Protein AF-A0A975B1K5-F1 (afdb_monomer)

Sequence (204 aa):
MQDENTKRLLELQMEELKATYALDTQEAAPEKTIDDEKAELAKKKKNEKDAALAKLYEDAAEYEEELESFENELAVVKANEIKDIPEALSKELPNEERDYSTELQAILIAHWTHLVEVQKTNELGELEIIKTSNFSDVVEKLTNSYPNYEGNFEIDIKNILIKRLETLIAIKKEHIEEEMDEIYIAGLKPSFVKRIYKQYHGIK

Organism: NCBI:txid2672570

Mean predicted aligned error: 11.98 Å

Nearest PDB structures (foldseek):
  2b5u-assembly2_C  TM=3.330E-01  e=3.985E+00  Escherichia coli
  5ew5-assembly4_D  TM=2.300E-01  e=8.329E+00  Escherichia coli
  8q72-assembly1_B  TM=2.141E-01  e=6.202E+00  Escherichia coli

Foldseek 3Di:
DVVVVVVVVVVVVVVVVCVVVVVDDDDDDDDQDPVNVVVVVVVVVVLVVLVVLLVLCPQLVVLVVVLVLLVQLLVLLVVDFQLCSQVSCCVSPPDPVDRSQVVLLVLLLVVVCCCVPPVVPDDPVLSVLSNVDGRNCSQVSSCVVCVPDPDHPRVVSSVSSNVVSVVSSVVSVVVSVVSQVVCVVVVHHSVVSVVSSCVSVVND

Structure (mmCIF, N/CA/C/O backbone):
data_AF-A0A975B1K5-F1
#
_entry.id   AF-A0A975B1K5-F1
#
loop_
_atom_site.group_PDB
_atom_site.id
_atom_site.type_symbol
_atom_site.label_atom_id
_atom_site.label_alt_id
_atom_site.label_comp_id
_atom_site.label_asym_id
_atom_site.label_entity_id
_atom_site.label_seq_id
_atom_site.pdbx_PDB_ins_code
_atom_site.Cartn_x
_atom_site.Cartn_y
_atom_site.Cartn_z
_atom_site.occupancy
_atom_site.B_iso_or_equiv
_atom_site.auth_seq_id
_atom_site.auth_comp_id
_atom_site.auth_asym_id
_atom_site.auth_atom_id
_atom_site.pdbx_PDB_model_num
ATOM 1 N N . MET A 1 1 ? 78.926 3.536 -38.156 1.00 52.34 1 MET A N 1
ATOM 2 C CA . MET A 1 1 ? 79.178 4.030 -36.783 1.00 52.34 1 MET A CA 1
ATOM 3 C C . MET A 1 1 ? 78.103 4.989 -36.264 1.00 52.34 1 MET A C 1
ATOM 5 O O . MET A 1 1 ? 77.778 4.865 -35.095 1.00 52.34 1 MET A O 1
ATOM 9 N N . GLN A 1 2 ? 77.521 5.906 -37.058 1.00 51.75 2 GLN A N 1
ATOM 10 C CA . GLN A 1 2 ? 76.382 6.722 -36.582 1.00 51.75 2 GLN A CA 1
ATOM 11 C C . GLN A 1 2 ? 75.073 5.916 -36.474 1.00 51.75 2 GLN A C 1
ATOM 13 O O . GLN A 1 2 ? 74.449 5.954 -35.422 1.00 51.75 2 GLN A O 1
ATOM 18 N N . ASP A 1 3 ? 74.736 5.094 -37.474 1.00 55.66 3 ASP A N 1
ATOM 19 C CA . ASP A 1 3 ? 73.483 4.313 -37.472 1.00 55.66 3 ASP A CA 1
ATOM 20 C C . ASP A 1 3 ? 73.378 3.261 -36.356 1.00 55.66 3 ASP A C 1
ATOM 22 O O . ASP A 1 3 ? 72.298 3.035 -35.814 1.00 55.66 3 ASP A O 1
ATOM 26 N N . GLU A 1 4 ? 74.489 2.629 -35.968 1.00 57.22 4 GLU A N 1
ATOM 27 C CA . GLU A 1 4 ? 74.487 1.644 -34.875 1.00 57.22 4 GLU A CA 1
ATOM 28 C C . GLU A 1 4 ? 74.223 2.294 -33.515 1.00 57.22 4 GLU A C 1
ATOM 30 O O . GLU A 1 4 ? 73.505 1.726 -32.694 1.00 57.22 4 GLU A O 1
ATOM 35 N N . ASN A 1 5 ? 74.745 3.503 -33.287 1.00 61.09 5 ASN A N 1
ATOM 36 C CA . ASN A 1 5 ? 74.479 4.242 -32.056 1.00 61.09 5 ASN A CA 1
ATOM 37 C C . ASN A 1 5 ? 73.028 4.724 -31.993 1.00 61.09 5 ASN A C 1
ATOM 39 O O . ASN A 1 5 ? 72.425 4.681 -30.925 1.00 61.09 5 ASN A O 1
ATOM 43 N N . THR A 1 6 ? 72.442 5.123 -33.123 1.00 65.12 6 THR A N 1
ATOM 44 C CA . THR A 1 6 ? 71.030 5.521 -33.185 1.00 65.12 6 THR A CA 1
ATOM 45 C C . THR A 1 6 ? 70.106 4.331 -32.945 1.00 65.12 6 THR A C 1
ATOM 47 O O . THR A 1 6 ? 69.135 4.449 -32.201 1.00 65.12 6 THR A O 1
ATOM 50 N N . LYS A 1 7 ? 70.438 3.163 -33.507 1.00 70.00 7 LYS A N 1
ATOM 51 C CA . LYS A 1 7 ? 69.678 1.926 -33.292 1.00 70.00 7 LYS A CA 1
ATOM 52 C C . LYS A 1 7 ? 69.724 1.477 -31.830 1.00 70.00 7 LYS A C 1
ATOM 54 O O . LYS A 1 7 ? 68.690 1.156 -31.257 1.00 70.00 7 LYS A O 1
ATOM 59 N N . ARG A 1 8 ? 70.901 1.557 -31.206 1.00 71.69 8 ARG A N 1
ATOM 60 C CA . ARG A 1 8 ? 71.096 1.212 -29.792 1.00 71.69 8 ARG A CA 1
ATOM 61 C C . ARG A 1 8 ? 70.409 2.196 -28.840 1.00 71.69 8 ARG A C 1
ATOM 63 O O . ARG A 1 8 ? 69.904 1.788 -27.801 1.00 71.69 8 ARG A O 1
ATOM 70 N N . LEU A 1 9 ? 70.353 3.479 -29.205 1.00 71.56 9 LEU A N 1
ATOM 71 C CA . LEU A 1 9 ? 69.625 4.505 -28.453 1.00 71.56 9 LEU A CA 1
ATOM 72 C C . LEU A 1 9 ? 68.106 4.274 -28.507 1.00 71.56 9 LEU A C 1
ATOM 74 O O . LEU A 1 9 ? 67.438 4.379 -27.485 1.00 71.56 9 LEU A O 1
ATOM 78 N N . LEU A 1 10 ? 67.576 3.916 -29.679 1.00 71.81 10 LEU A N 1
ATOM 79 C CA . LEU A 1 10 ? 66.166 3.558 -29.863 1.00 71.81 10 LEU A CA 1
ATOM 80 C C . LEU A 1 10 ? 65.780 2.290 -29.087 1.00 71.81 10 LEU A C 1
ATOM 82 O O . LEU A 1 10 ? 64.697 2.236 -28.511 1.00 71.81 10 LEU A O 1
ATOM 86 N N . GLU A 1 11 ? 66.663 1.291 -29.043 1.00 74.19 11 GLU A N 1
ATOM 87 C CA . GLU A 1 11 ? 66.460 0.070 -28.251 1.00 74.19 11 GLU A CA 1
ATOM 88 C C . GLU A 1 11 ? 66.405 0.373 -26.746 1.00 74.19 11 GLU A C 1
ATOM 90 O O . GLU A 1 11 ? 65.467 -0.057 -26.080 1.00 74.19 11 GLU A O 1
ATOM 95 N N . LEU A 1 12 ? 67.323 1.201 -26.234 1.00 76.44 12 LEU A N 1
ATOM 96 C CA . LEU A 1 12 ? 67.321 1.645 -24.833 1.00 76.44 12 LEU A CA 1
ATOM 97 C C . LEU A 1 12 ? 66.064 2.449 -24.469 1.00 76.44 12 LEU A C 1
ATOM 99 O O . LEU A 1 12 ? 65.469 2.214 -23.421 1.00 76.44 12 LEU A O 1
ATOM 103 N N . GLN A 1 13 ? 65.616 3.352 -25.349 1.00 69.12 13 GLN A N 1
ATOM 104 C CA . GLN A 1 13 ? 64.377 4.116 -25.146 1.00 69.12 13 GLN A CA 1
ATOM 105 C C . GLN A 1 13 ? 63.133 3.213 -25.134 1.00 69.12 13 GLN A C 1
ATOM 107 O O . GLN A 1 13 ? 62.198 3.448 -24.370 1.00 69.12 13 GLN A O 1
ATOM 112 N N . MET A 1 14 ? 63.117 2.161 -25.956 1.00 67.25 14 MET A N 1
ATOM 113 C CA . MET A 1 14 ? 62.042 1.163 -25.978 1.00 67.25 14 MET A CA 1
ATOM 114 C C . MET A 1 14 ? 62.040 0.274 -24.730 1.00 67.25 14 MET A C 1
ATOM 116 O O . MET A 1 14 ? 60.966 -0.087 -24.248 1.00 67.25 14 MET A O 1
ATOM 120 N N . GLU A 1 15 ? 63.209 -0.078 -24.196 1.00 71.56 15 GLU A N 1
ATOM 121 C CA . GLU A 1 15 ? 63.327 -0.837 -22.945 1.00 71.56 15 GLU A CA 1
ATOM 122 C C . GLU A 1 15 ? 62.885 -0.014 -21.728 1.00 71.56 15 GLU A C 1
ATOM 124 O O . GLU A 1 15 ? 62.124 -0.519 -20.902 1.00 71.56 15 GLU A O 1
ATOM 129 N N . GLU A 1 16 ? 63.251 1.269 -21.658 1.00 64.31 16 GLU A N 1
ATOM 130 C CA . GLU A 1 16 ? 62.776 2.183 -20.608 1.00 64.31 16 GLU A CA 1
ATOM 131 C C . GLU A 1 16 ? 61.253 2.355 -20.647 1.00 64.31 16 GLU A C 1
ATOM 133 O O . GLU A 1 16 ? 60.593 2.289 -19.608 1.00 64.31 16 GLU A O 1
ATOM 138 N N . LEU A 1 17 ? 60.664 2.506 -21.838 1.00 59.41 17 LEU A N 1
ATOM 139 C CA . LEU A 1 17 ? 59.209 2.583 -21.994 1.00 59.41 17 LEU A CA 1
ATOM 140 C C . LEU A 1 17 ? 58.523 1.292 -21.523 1.00 59.41 17 LEU A C 1
ATOM 142 O O . LEU A 1 17 ? 57.549 1.356 -20.777 1.00 59.41 17 LEU A O 1
ATOM 146 N N . LYS A 1 18 ? 59.047 0.114 -21.876 1.00 62.84 18 LYS A N 1
ATOM 147 C CA . LYS A 1 18 ? 58.485 -1.171 -21.419 1.00 62.84 18 LYS A CA 1
ATOM 148 C C . LYS A 1 18 ? 58.551 -1.337 -19.900 1.00 62.84 18 LYS A C 1
ATOM 150 O O . LYS A 1 18 ? 57.577 -1.800 -19.308 1.00 62.84 18 LYS A O 1
ATOM 155 N N . ALA A 1 19 ? 59.651 -0.911 -19.279 1.00 65.94 19 ALA A N 1
ATOM 156 C CA . ALA A 1 19 ? 59.828 -0.949 -17.829 1.00 65.94 19 ALA A CA 1
ATOM 157 C C . ALA A 1 19 ? 58.914 0.049 -17.094 1.00 65.94 19 ALA A C 1
ATOM 159 O O . ALA A 1 19 ? 58.384 -0.266 -16.031 1.00 65.94 19 ALA A O 1
ATOM 160 N N . THR A 1 20 ? 58.679 1.231 -17.674 1.00 61.41 20 THR A N 1
ATOM 161 C CA . THR A 1 20 ? 57.833 2.277 -17.067 1.00 61.41 20 THR A CA 1
ATOM 162 C C . THR A 1 20 ? 56.347 1.907 -17.090 1.00 61.41 20 THR A C 1
ATOM 164 O O . THR A 1 20 ? 55.610 2.255 -16.171 1.00 61.41 20 THR A O 1
ATOM 167 N N . TYR A 1 21 ? 55.902 1.176 -18.117 1.00 55.19 21 TYR A N 1
ATOM 168 C CA . TYR A 1 21 ? 54.503 0.762 -18.282 1.00 55.19 21 TYR A CA 1
ATOM 169 C C . TYR A 1 21 ? 54.210 -0.671 -17.806 1.00 55.19 21 TYR A C 1
ATOM 171 O O . TYR A 1 21 ? 53.120 -1.171 -18.075 1.00 55.19 21 TYR A O 1
ATOM 179 N N . ALA A 1 22 ? 55.152 -1.319 -17.102 1.00 53.56 22 ALA A N 1
ATOM 180 C CA . ALA A 1 22 ? 55.034 -2.696 -16.604 1.00 53.56 22 ALA A CA 1
ATOM 181 C C . ALA A 1 22 ? 54.435 -3.666 -17.645 1.00 53.56 22 ALA A C 1
ATOM 183 O O . ALA A 1 22 ? 53.554 -4.470 -17.340 1.00 53.56 22 ALA A O 1
ATOM 184 N N . LEU A 1 23 ? 54.913 -3.583 -18.892 1.00 49.72 23 LEU A N 1
ATOM 185 C CA . LEU A 1 23 ? 54.587 -4.547 -19.944 1.00 49.72 23 LEU A CA 1
ATOM 186 C C . LEU A 1 23 ? 55.458 -5.798 -19.761 1.00 49.72 23 LEU A C 1
ATOM 188 O O . LEU A 1 23 ? 56.274 -6.132 -20.620 1.00 49.72 23 LEU A O 1
ATOM 192 N N . ASP A 1 24 ? 55.305 -6.467 -18.618 1.00 42.41 24 ASP A N 1
ATOM 193 C CA . ASP A 1 24 ? 55.822 -7.817 -18.447 1.00 42.41 24 ASP A CA 1
ATOM 194 C C . ASP A 1 24 ? 54.981 -8.776 -19.291 1.00 42.41 24 ASP A C 1
ATOM 196 O O . ASP A 1 24 ? 53.750 -8.732 -19.315 1.00 42.41 24 ASP A O 1
ATOM 200 N N . THR A 1 25 ? 55.697 -9.622 -20.023 1.00 49.50 25 THR A N 1
ATOM 201 C CA . THR A 1 25 ? 55.227 -10.691 -20.903 1.00 49.50 25 THR A CA 1
ATOM 202 C C . THR A 1 25 ? 53.977 -11.401 -20.377 1.00 49.50 25 THR A C 1
ATOM 204 O O . THR A 1 25 ? 54.074 -12.289 -19.531 1.00 49.50 25 THR A O 1
ATOM 207 N N . GLN A 1 26 ? 52.815 -11.058 -20.933 1.00 38.09 26 GLN A N 1
ATOM 208 C CA . GLN A 1 26 ? 51.637 -11.916 -20.896 1.00 38.09 26 GLN A CA 1
ATOM 209 C C . GLN A 1 26 ? 51.589 -12.748 -22.176 1.00 38.09 26 GLN A C 1
ATOM 211 O O . GLN A 1 26 ? 51.782 -12.240 -23.282 1.00 38.09 26 GLN A O 1
ATOM 216 N N . GLU A 1 27 ? 51.375 -14.047 -21.982 1.00 37.50 27 GLU A N 1
ATOM 217 C CA . GLU A 1 27 ? 51.078 -15.036 -23.010 1.00 37.50 27 GLU A CA 1
ATOM 218 C C . G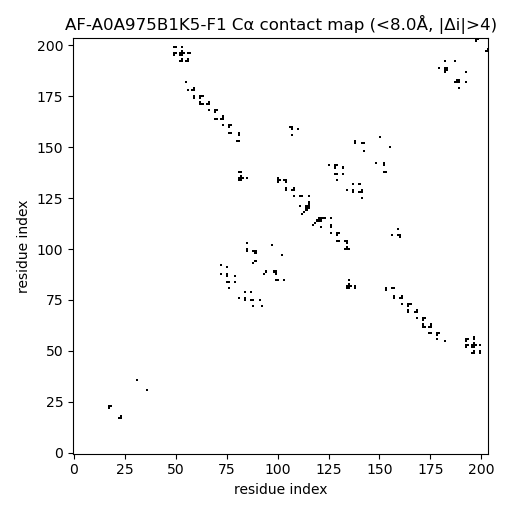LU A 1 27 ? 50.097 -14.480 -24.046 1.00 37.50 27 GLU A C 1
ATOM 220 O O . GLU A 1 27 ? 49.137 -13.788 -23.708 1.00 37.50 27 GLU A O 1
ATOM 225 N N . ALA A 1 28 ? 50.370 -14.785 -25.314 1.00 39.34 28 ALA A N 1
ATOM 226 C CA . ALA A 1 28 ? 49.614 -14.327 -26.466 1.00 39.34 28 ALA A CA 1
ATOM 227 C C . ALA A 1 28 ? 48.103 -14.566 -26.296 1.00 39.34 28 ALA A C 1
ATOM 229 O O . ALA A 1 28 ? 47.596 -15.664 -26.533 1.00 39.34 28 ALA A O 1
ATOM 230 N N . ALA A 1 29 ? 47.375 -13.510 -25.933 1.00 43.47 29 ALA A N 1
ATOM 231 C CA . ALA A 1 29 ? 45.960 -13.409 -26.240 1.00 43.47 29 ALA A CA 1
ATOM 232 C C . ALA A 1 29 ? 45.821 -13.339 -27.773 1.00 43.47 29 ALA A C 1
ATOM 234 O O . ALA A 1 29 ? 46.632 -12.667 -28.419 1.00 43.47 29 ALA A O 1
ATOM 235 N N . PRO A 1 30 ? 44.846 -14.036 -28.381 1.00 45.34 30 PRO A N 1
ATOM 236 C CA . PRO A 1 30 ? 44.701 -14.032 -29.830 1.00 45.34 30 PRO A CA 1
ATOM 237 C C . PRO A 1 30 ? 44.437 -12.602 -30.321 1.00 45.34 30 PRO A C 1
ATOM 239 O O . PRO A 1 30 ? 43.611 -11.893 -29.743 1.00 45.34 30 PRO A O 1
ATOM 242 N N . GLU A 1 31 ? 45.145 -12.183 -31.376 1.00 44.47 31 GLU A N 1
ATOM 243 C CA . GLU A 1 31 ? 44.890 -10.921 -32.078 1.00 44.47 31 GLU A CA 1
ATOM 244 C C . GLU A 1 31 ? 43.410 -10.865 -32.483 1.00 44.47 31 GLU A C 1
ATOM 246 O O . GLU A 1 31 ? 42.949 -11.654 -33.310 1.00 44.47 31 GLU A O 1
ATOM 251 N N . LYS A 1 32 ? 42.653 -9.948 -31.869 1.0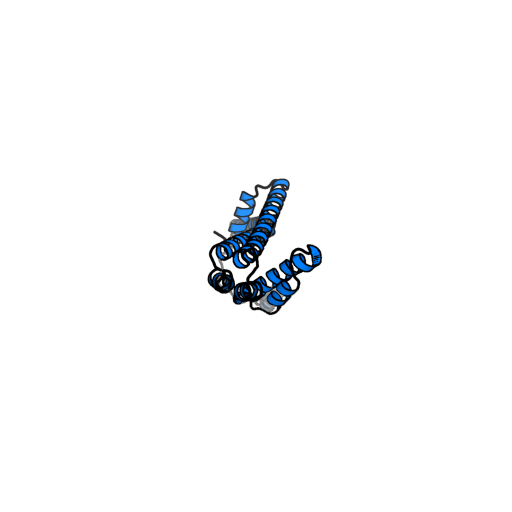0 50.69 32 LYS A N 1
ATOM 252 C CA . LYS A 1 32 ? 41.270 -9.659 -32.259 1.00 50.69 32 LYS A CA 1
ATOM 253 C C . LYS A 1 32 ? 41.272 -9.144 -33.698 1.00 50.69 32 LYS A C 1
ATOM 255 O O . LYS A 1 32 ? 42.027 -8.236 -34.039 1.00 50.69 32 LYS A O 1
ATOM 260 N N . THR A 1 33 ? 40.431 -9.717 -34.549 1.00 53.56 33 THR A N 1
ATOM 261 C CA . THR A 1 33 ? 40.286 -9.264 -35.936 1.00 53.56 33 THR A CA 1
ATOM 262 C C . THR A 1 33 ? 39.532 -7.927 -35.996 1.00 53.56 33 THR A C 1
ATOM 264 O O . THR A 1 33 ? 38.793 -7.572 -35.080 1.00 53.56 33 THR A O 1
ATOM 267 N N . ILE A 1 34 ? 39.653 -7.180 -37.102 1.00 59.53 34 ILE A N 1
ATOM 268 C CA . ILE A 1 34 ? 38.870 -5.944 -37.344 1.00 59.53 34 ILE A CA 1
ATOM 269 C C . ILE A 1 34 ? 37.351 -6.211 -37.237 1.00 59.53 34 ILE A C 1
ATOM 271 O O . ILE A 1 34 ? 36.573 -5.318 -36.890 1.00 59.53 34 ILE A O 1
ATOM 275 N N . ASP A 1 35 ? 36.920 -7.442 -37.517 1.00 58.47 35 ASP A N 1
ATOM 276 C CA . ASP A 1 35 ? 35.531 -7.872 -37.367 1.00 58.47 35 ASP A CA 1
ATOM 277 C C . ASP A 1 35 ? 35.146 -8.104 -35.894 1.00 58.47 35 ASP A C 1
ATOM 279 O O . ASP A 1 35 ? 34.023 -7.768 -35.507 1.00 58.47 35 ASP A O 1
ATOM 283 N N . ASP A 1 36 ? 36.081 -8.552 -35.048 1.00 59.50 36 ASP A N 1
ATOM 284 C CA . ASP A 1 36 ? 35.889 -8.658 -33.595 1.00 59.50 36 ASP A CA 1
ATOM 285 C C . ASP A 1 36 ? 35.782 -7.275 -32.937 1.00 59.50 36 ASP A C 1
ATOM 287 O O . ASP A 1 36 ? 34.880 -7.049 -32.128 1.00 59.50 36 ASP A O 1
ATOM 291 N N . GLU A 1 37 ? 36.620 -6.310 -33.334 1.00 58.50 37 GLU A N 1
ATOM 292 C CA . GLU A 1 37 ? 36.542 -4.926 -32.836 1.00 58.50 37 GLU A CA 1
ATOM 293 C C . GLU A 1 37 ? 35.241 -4.231 -33.264 1.00 58.50 37 GLU A C 1
ATOM 295 O O . GLU A 1 37 ? 34.595 -3.553 -32.461 1.00 58.50 37 GLU A O 1
ATOM 300 N N . LYS A 1 38 ? 34.791 -4.430 -34.513 1.00 58.47 38 LYS A N 1
ATOM 301 C CA . LYS A 1 38 ? 33.492 -3.917 -34.985 1.00 58.47 38 LYS A CA 1
ATOM 302 C C . LYS A 1 38 ? 32.319 -4.561 -34.251 1.00 58.47 38 LYS A C 1
ATOM 304 O O . LYS A 1 38 ? 31.355 -3.861 -33.931 1.00 58.47 38 LYS A O 1
ATOM 309 N N . ALA A 1 39 ? 32.385 -5.863 -33.975 1.00 59.66 39 ALA A N 1
ATOM 310 C CA . ALA A 1 39 ? 31.362 -6.575 -33.215 1.00 59.66 39 ALA A CA 1
ATOM 311 C C . ALA A 1 39 ? 31.303 -6.099 -31.754 1.00 59.66 39 ALA A C 1
ATOM 313 O O . ALA A 1 39 ? 30.212 -5.933 -31.204 1.00 59.66 39 ALA A O 1
ATOM 314 N N . GLU A 1 40 ? 32.448 -5.825 -31.133 1.00 60.06 40 GLU A N 1
ATOM 315 C CA . GLU A 1 40 ? 32.547 -5.302 -29.767 1.00 60.06 40 GLU A CA 1
ATOM 316 C C . GLU A 1 40 ? 32.027 -3.857 -29.679 1.00 60.06 40 GLU A C 1
ATOM 318 O O . GLU A 1 40 ? 31.228 -3.532 -28.798 1.00 60.06 40 GLU A O 1
ATOM 323 N N . LEU A 1 41 ? 32.354 -3.012 -30.664 1.00 58.47 41 LEU A N 1
ATOM 324 C CA . LEU A 1 41 ? 31.828 -1.647 -30.769 1.00 58.47 41 LEU A CA 1
ATOM 325 C C . LEU A 1 41 ? 30.310 -1.625 -31.017 1.00 58.47 41 LEU A C 1
ATOM 327 O O . LEU A 1 41 ? 29.598 -0.783 -30.466 1.00 58.47 41 LEU A O 1
ATOM 331 N N . ALA A 1 42 ? 29.795 -2.550 -31.834 1.00 58.50 42 ALA A N 1
ATOM 332 C CA . ALA A 1 42 ? 28.364 -2.699 -32.094 1.00 58.50 42 ALA A CA 1
ATOM 333 C C . ALA A 1 42 ? 27.605 -3.185 -30.852 1.00 58.50 42 ALA A C 1
ATOM 335 O O . ALA A 1 42 ? 26.531 -2.661 -30.556 1.00 58.50 42 ALA A O 1
ATOM 336 N N . LYS A 1 43 ? 28.175 -4.128 -30.089 1.00 64.31 43 LYS A N 1
ATOM 337 C CA . LYS A 1 43 ? 27.638 -4.553 -28.786 1.00 64.31 43 LYS A CA 1
ATOM 338 C C . LYS A 1 43 ? 27.616 -3.399 -27.792 1.00 64.31 43 LYS A C 1
ATOM 340 O O . LYS A 1 43 ? 26.592 -3.191 -27.155 1.00 64.31 43 LYS A O 1
ATOM 345 N N . LYS A 1 44 ? 28.693 -2.613 -27.709 1.00 65.38 44 LYS A N 1
ATOM 346 C CA . LYS A 1 44 ? 28.779 -1.453 -26.813 1.00 65.38 44 LYS A CA 1
ATOM 347 C C . LYS A 1 44 ? 27.736 -0.384 -27.154 1.00 65.38 44 LYS A C 1
ATOM 349 O O . LYS A 1 44 ? 26.979 0.019 -26.282 1.00 65.38 44 LYS A O 1
ATOM 354 N N . LYS A 1 45 ? 27.602 -0.021 -28.435 1.00 63.91 45 LYS A N 1
ATOM 355 C CA . LYS A 1 45 ? 26.570 0.925 -28.907 1.00 63.91 45 LYS A CA 1
ATOM 356 C C . LYS A 1 45 ? 25.146 0.410 -28.716 1.00 63.91 45 LYS A C 1
ATOM 358 O O . LYS A 1 45 ? 24.240 1.200 -28.472 1.00 63.91 45 LYS A O 1
ATOM 363 N N . LYS A 1 46 ? 24.927 -0.899 -28.874 1.00 71.44 46 LYS A N 1
ATOM 364 C CA . LYS A 1 46 ? 23.631 -1.520 -28.587 1.00 71.44 46 LYS A CA 1
ATOM 365 C C . LYS A 1 46 ? 23.326 -1.439 -27.091 1.00 71.44 46 LYS A C 1
ATOM 367 O O . LYS A 1 46 ? 22.239 -1.015 -26.741 1.00 71.44 46 LYS A O 1
ATOM 372 N N . ASN A 1 47 ? 24.304 -1.740 -26.241 1.00 75.31 47 ASN A N 1
ATOM 373 C CA . ASN A 1 47 ? 24.158 -1.661 -24.792 1.00 75.31 47 ASN A CA 1
ATOM 374 C C . ASN A 1 47 ? 23.879 -0.225 -24.312 1.00 75.31 47 ASN A C 1
ATOM 376 O O . ASN A 1 47 ? 23.024 -0.021 -23.467 1.00 75.31 47 ASN A O 1
ATOM 380 N N . GLU A 1 48 ? 24.530 0.783 -24.903 1.00 80.00 48 GLU A N 1
ATOM 381 C CA . GLU A 1 48 ? 24.263 2.202 -24.611 1.00 80.00 48 GLU A CA 1
ATOM 382 C C . GLU A 1 48 ? 22.839 2.628 -25.015 1.00 80.00 48 GLU A C 1
ATOM 384 O O . GLU A 1 48 ? 22.182 3.370 -24.287 1.00 80.00 48 GLU A O 1
ATOM 389 N N . LYS A 1 49 ? 22.335 2.145 -26.159 1.00 82.25 49 LYS A N 1
ATOM 390 C CA . LYS A 1 49 ? 20.949 2.398 -26.591 1.00 82.25 49 LYS A CA 1
ATOM 391 C C . LYS A 1 49 ? 19.927 1.665 -25.728 1.00 82.25 49 LYS A C 1
ATOM 393 O O . LYS A 1 49 ? 18.902 2.248 -25.393 1.00 82.25 49 LYS A O 1
ATOM 398 N N . ASP A 1 50 ? 20.206 0.413 -25.386 1.00 83.50 50 ASP A N 1
ATOM 399 C CA . ASP A 1 50 ? 19.339 -0.402 -24.541 1.00 83.50 50 ASP A CA 1
ATOM 400 C C . ASP A 1 50 ? 19.292 0.177 -23.115 1.00 83.50 50 ASP A C 1
ATOM 402 O O . ASP A 1 50 ? 18.212 0.254 -22.545 1.00 83.50 50 ASP A O 1
ATOM 406 N N . ALA A 1 51 ? 20.405 0.707 -22.593 1.00 86.69 51 ALA A N 1
ATOM 407 C CA . ALA A 1 51 ? 20.449 1.433 -21.322 1.00 86.69 51 ALA A CA 1
ATOM 408 C C . ALA A 1 51 ? 19.613 2.723 -21.351 1.00 86.69 51 ALA A C 1
ATOM 410 O O . ALA A 1 51 ? 18.850 2.992 -20.428 1.00 86.69 51 ALA A O 1
ATOM 411 N N . ALA A 1 52 ? 19.722 3.519 -22.421 1.00 87.25 52 ALA A N 1
ATOM 412 C CA . ALA A 1 52 ? 18.930 4.739 -22.566 1.00 87.25 52 ALA A CA 1
ATOM 413 C C . ALA A 1 52 ? 17.424 4.446 -22.659 1.00 87.25 52 ALA A C 1
ATOM 415 O O . ALA A 1 52 ? 16.623 5.192 -22.110 1.00 87.25 52 ALA A O 1
ATOM 416 N N . LEU A 1 53 ? 17.044 3.356 -23.334 1.00 85.12 53 LEU A N 1
ATOM 417 C CA . LEU A 1 53 ? 15.656 2.901 -23.393 1.00 85.12 53 LEU A CA 1
ATOM 418 C C . LEU A 1 53 ? 15.188 2.322 -22.057 1.00 85.12 53 LEU A C 1
ATOM 420 O O . LEU A 1 53 ? 14.076 2.617 -21.648 1.00 85.12 53 LEU A O 1
ATOM 424 N N . ALA A 1 54 ? 16.016 1.535 -21.367 1.00 87.81 54 ALA A N 1
ATOM 425 C CA . ALA A 1 54 ? 15.689 1.007 -20.046 1.00 87.81 54 ALA A CA 1
ATOM 426 C C . ALA A 1 54 ? 15.405 2.142 -19.055 1.00 87.81 54 ALA A C 1
ATOM 428 O O . ALA A 1 54 ? 14.410 2.087 -18.344 1.00 87.81 54 ALA A O 1
ATOM 429 N N . LYS A 1 55 ? 16.202 3.213 -19.099 1.00 90.81 55 LYS A N 1
ATOM 430 C CA . LYS A 1 55 ? 16.002 4.391 -18.252 1.00 90.81 55 LYS A CA 1
ATOM 431 C C . LYS A 1 55 ? 14.624 5.044 -18.418 1.00 90.81 55 LYS A C 1
ATOM 433 O O . LYS A 1 55 ? 14.072 5.535 -17.450 1.00 90.81 55 LYS A O 1
ATOM 438 N N . LEU A 1 56 ? 14.045 5.023 -19.622 1.00 89.56 56 LEU A N 1
ATOM 439 C CA . LEU A 1 56 ? 12.697 5.565 -19.862 1.00 89.56 56 LEU A CA 1
ATOM 440 C C . LEU A 1 56 ? 11.580 4.748 -19.195 1.00 89.56 56 LEU A C 1
ATOM 442 O O . LEU A 1 56 ? 10.433 5.160 -19.244 1.00 89.56 56 LEU A O 1
ATOM 446 N N . TYR A 1 57 ? 11.885 3.565 -18.664 1.00 93.12 57 TYR A N 1
ATOM 447 C CA . TYR A 1 57 ? 10.930 2.691 -17.983 1.00 93.12 57 TYR A CA 1
ATOM 448 C C . TYR A 1 57 ? 11.265 2.530 -16.493 1.00 93.12 57 TYR A C 1
ATOM 450 O O . TYR A 1 57 ? 10.592 1.779 -15.802 1.00 93.12 57 TYR A O 1
ATOM 458 N N . GLU A 1 58 ? 12.318 3.182 -15.999 1.00 92.44 58 GLU A N 1
ATOM 459 C CA . GLU A 1 58 ? 12.804 3.009 -14.6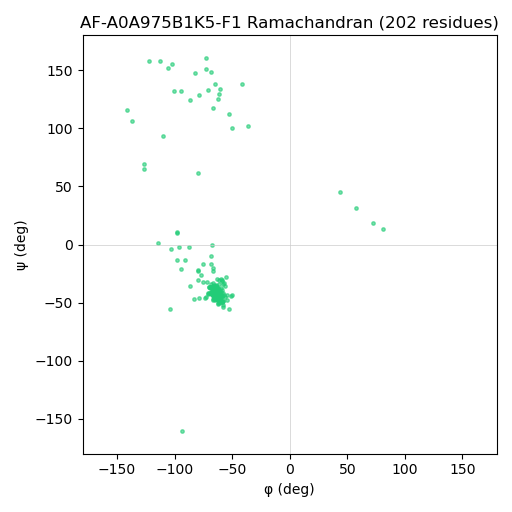27 1.00 92.44 58 GLU A CA 1
ATOM 460 C C . GLU A 1 58 ? 11.735 3.432 -13.610 1.00 92.44 58 GLU A C 1
ATOM 462 O O . GLU A 1 58 ? 11.324 2.605 -12.801 1.00 92.44 58 GLU A O 1
ATOM 467 N N . ASP A 1 59 ? 11.174 4.634 -13.767 1.00 91.94 59 ASP A N 1
ATOM 468 C CA . ASP A 1 59 ? 10.112 5.158 -12.897 1.00 91.94 59 ASP A CA 1
ATOM 469 C C . ASP A 1 59 ? 8.847 4.277 -12.949 1.00 91.94 59 ASP A C 1
ATOM 471 O O . ASP A 1 59 ? 8.280 3.899 -11.923 1.00 91.94 59 ASP A O 1
ATOM 475 N N . ALA A 1 60 ? 8.448 3.840 -14.149 1.00 93.50 60 ALA A N 1
ATOM 476 C CA . ALA A 1 60 ? 7.324 2.922 -14.314 1.00 93.50 60 ALA A CA 1
ATOM 477 C C . ALA A 1 60 ? 7.559 1.561 -13.638 1.00 93.50 60 ALA A C 1
ATOM 479 O O . ALA A 1 60 ? 6.623 0.970 -13.102 1.00 93.50 60 ALA A O 1
ATOM 480 N N . ALA A 1 61 ? 8.787 1.040 -13.686 1.00 93.69 61 ALA A N 1
ATOM 481 C CA . ALA A 1 61 ? 9.141 -0.217 -13.040 1.00 93.69 61 ALA A CA 1
ATOM 482 C C . ALA A 1 61 ? 9.094 -0.098 -11.513 1.00 93.69 61 ALA A C 1
ATOM 484 O O . ALA A 1 61 ? 8.563 -1.000 -10.867 1.00 93.69 61 ALA A O 1
ATOM 485 N N . GLU A 1 62 ? 9.579 1.013 -10.953 1.00 94.31 62 GLU A N 1
ATOM 486 C CA . GLU A 1 62 ? 9.465 1.300 -9.518 1.00 94.31 62 GLU A CA 1
ATOM 487 C C . GLU A 1 62 ? 7.993 1.361 -9.087 1.00 94.31 62 GLU A C 1
ATOM 489 O O . GLU A 1 62 ? 7.598 0.725 -8.108 1.00 94.31 62 GLU A O 1
ATOM 494 N N . TYR A 1 63 ? 7.135 2.040 -9.857 1.00 95.88 63 TYR A N 1
ATOM 495 C CA . TYR A 1 63 ? 5.701 2.088 -9.558 1.00 95.88 63 TYR A CA 1
ATOM 496 C C . TYR A 1 63 ? 5.005 0.733 -9.693 1.00 95.88 63 TYR A C 1
ATOM 498 O O . TYR A 1 63 ? 4.083 0.455 -8.925 1.00 95.88 63 TYR A O 1
ATOM 506 N N . GLU A 1 64 ? 5.419 -0.117 -10.636 1.00 95.44 64 GLU A N 1
ATOM 507 C CA . GLU A 1 64 ? 4.899 -1.483 -10.763 1.00 95.44 64 GLU A CA 1
ATOM 508 C C . GLU A 1 64 ? 5.269 -2.354 -9.554 1.00 95.44 64 GLU A C 1
ATOM 510 O O . GLU A 1 64 ? 4.418 -3.100 -9.068 1.00 95.44 64 GLU A O 1
ATOM 515 N N . GLU A 1 65 ? 6.498 -2.240 -9.045 1.00 94.06 65 GLU A N 1
ATOM 516 C CA . GLU A 1 65 ? 6.945 -2.960 -7.846 1.00 94.06 65 GLU A CA 1
ATOM 517 C C . GLU A 1 65 ? 6.183 -2.498 -6.594 1.00 94.06 65 GLU A C 1
ATOM 519 O O . GLU A 1 65 ? 5.661 -3.315 -5.829 1.00 94.06 65 GLU A O 1
ATOM 524 N N . GLU A 1 66 ? 6.039 -1.185 -6.40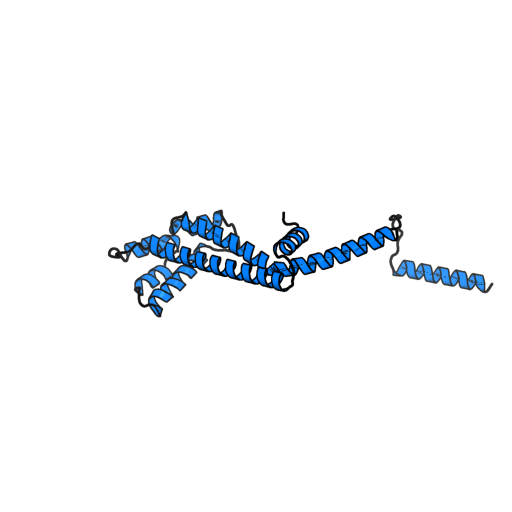7 1.00 94.00 66 GLU A N 1
ATOM 525 C CA . GLU A 1 66 ? 5.246 -0.630 -5.308 1.00 94.00 66 GLU A CA 1
ATOM 526 C C . GLU A 1 66 ? 3.764 -1.017 -5.411 1.00 94.00 66 GLU A C 1
ATOM 528 O O . GLU A 1 66 ? 3.128 -1.316 -4.398 1.00 94.00 66 GLU A O 1
ATOM 533 N N . LEU A 1 67 ? 3.206 -1.038 -6.626 1.00 96.69 67 LEU A N 1
ATOM 534 C CA . LEU A 1 67 ? 1.832 -1.471 -6.870 1.00 96.69 67 LEU A CA 1
ATOM 535 C C . LEU A 1 67 ? 1.630 -2.929 -6.445 1.00 96.69 67 LEU A C 1
ATOM 537 O O . LEU A 1 67 ? 0.668 -3.216 -5.731 1.00 96.69 67 LEU A O 1
ATOM 541 N N . GLU A 1 68 ? 2.528 -3.833 -6.845 1.00 95.00 68 GLU A N 1
ATOM 542 C CA . GLU A 1 68 ? 2.475 -5.243 -6.440 1.00 95.00 68 GLU A CA 1
ATOM 543 C C . GLU A 1 68 ? 2.559 -5.379 -4.913 1.00 95.00 68 GLU A C 1
ATOM 545 O O . GLU A 1 68 ? 1.770 -6.109 -4.306 1.00 95.00 68 GLU A O 1
ATOM 550 N N . SER A 1 69 ? 3.446 -4.614 -4.271 1.00 92.81 69 SER A N 1
ATOM 551 C CA . SER A 1 69 ? 3.553 -4.567 -2.810 1.00 92.81 69 SER A CA 1
ATOM 552 C C . SER A 1 69 ? 2.236 -4.139 -2.148 1.00 92.81 69 SER A C 1
ATOM 554 O O . SER A 1 69 ? 1.728 -4.844 -1.273 1.00 92.81 69 SER A O 1
ATOM 556 N N . PHE A 1 70 ? 1.603 -3.052 -2.605 1.00 95.75 70 PHE A N 1
ATOM 557 C CA . PHE A 1 70 ? 0.322 -2.598 -2.046 1.00 95.75 70 PHE A CA 1
ATOM 558 C C . PHE A 1 70 ? -0.838 -3.561 -2.316 1.00 95.75 70 PHE A C 1
ATOM 560 O O . PHE A 1 70 ? -1.7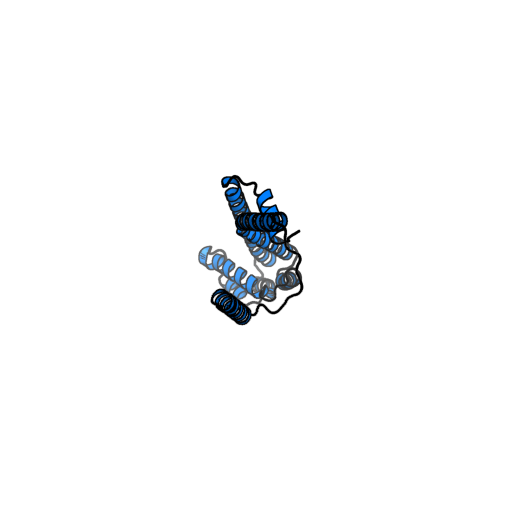16 -3.708 -1.462 1.00 95.75 70 PHE A O 1
ATOM 567 N N . GLU A 1 71 ? -0.873 -4.222 -3.475 1.00 97.12 71 GLU A N 1
ATOM 568 C CA . GLU A 1 71 ? -1.887 -5.239 -3.778 1.00 97.12 71 GLU A CA 1
ATOM 569 C C . GLU A 1 71 ? -1.742 -6.460 -2.854 1.00 97.12 71 GLU A C 1
ATOM 571 O O . GLU A 1 71 ? -2.748 -6.970 -2.345 1.00 97.12 71 GLU A O 1
ATOM 576 N N . ASN A 1 72 ? -0.505 -6.865 -2.551 1.00 95.81 72 ASN A N 1
ATOM 577 C CA . ASN A 1 72 ? -0.217 -7.917 -1.578 1.00 95.81 72 ASN A CA 1
ATOM 578 C C . ASN A 1 72 ? -0.600 -7.496 -0.150 1.00 95.81 72 ASN A C 1
ATOM 580 O O . ASN A 1 72 ? -1.303 -8.241 0.537 1.00 95.81 72 ASN A O 1
ATOM 584 N N . GLU A 1 73 ? -0.229 -6.286 0.289 1.00 95.62 73 GLU A N 1
ATOM 585 C CA . GLU A 1 73 ? -0.643 -5.744 1.594 1.00 95.62 73 GLU A CA 1
ATOM 586 C C . GLU A 1 73 ? -2.175 -5.711 1.721 1.00 95.62 73 GLU A C 1
ATOM 588 O O . GLU A 1 73 ? -2.737 -6.131 2.736 1.00 95.62 73 GLU A O 1
ATOM 593 N N . LEU A 1 74 ? -2.880 -5.274 0.671 1.00 97.31 74 LEU A N 1
ATOM 594 C CA . LEU A 1 74 ? -4.343 -5.227 0.641 1.00 97.31 74 LEU A CA 1
ATOM 595 C C . LEU A 1 74 ? -4.965 -6.618 0.780 1.00 97.31 74 LEU A C 1
ATOM 597 O O . LEU A 1 74 ? -5.973 -6.770 1.480 1.00 97.31 74 LEU A O 1
ATOM 601 N N . ALA A 1 75 ? -4.387 -7.628 0.129 1.00 97.19 75 ALA A N 1
ATOM 602 C CA . ALA A 1 75 ? -4.839 -9.008 0.251 1.00 97.19 75 ALA A CA 1
ATOM 603 C C . ALA A 1 75 ? -4.694 -9.515 1.694 1.00 97.19 75 ALA A C 1
ATOM 605 O O . ALA A 1 75 ? -5.648 -10.079 2.240 1.00 97.19 75 ALA A O 1
ATOM 606 N N . VAL A 1 76 ? -3.556 -9.238 2.340 1.00 96.69 76 VAL A N 1
ATOM 607 C CA . VAL A 1 76 ? -3.311 -9.596 3.747 1.00 96.69 76 VAL A CA 1
ATOM 608 C C . VAL A 1 76 ? -4.303 -8.892 4.672 1.00 96.69 76 VAL A C 1
ATOM 610 O O . VAL A 1 76 ? -4.948 -9.551 5.490 1.00 96.69 76 VAL A O 1
ATOM 613 N N . VAL A 1 77 ? -4.504 -7.581 4.514 1.00 96.31 77 VAL A N 1
ATOM 614 C CA . VAL A 1 77 ? -5.468 -6.814 5.323 1.00 96.31 77 VAL A CA 1
ATOM 615 C C . VAL A 1 77 ? -6.882 -7.370 5.162 1.00 96.31 77 VAL A C 1
ATOM 617 O O . VAL A 1 77 ? -7.590 -7.556 6.150 1.00 96.31 77 VAL A O 1
ATOM 620 N N . LYS A 1 78 ? -7.315 -7.684 3.934 1.00 96.12 78 LYS A N 1
ATOM 621 C CA . LYS A 1 78 ? -8.653 -8.247 3.682 1.00 96.12 78 LYS A CA 1
ATOM 622 C C . LYS A 1 78 ? -8.823 -9.631 4.317 1.00 96.12 78 LYS A C 1
ATOM 624 O O . LYS A 1 78 ? -9.899 -9.899 4.856 1.00 96.12 78 LYS A O 1
ATOM 629 N N . ALA A 1 79 ? -7.786 -10.466 4.312 1.00 96.50 79 ALA A N 1
ATOM 630 C CA . ALA A 1 79 ? -7.848 -11.850 4.780 1.00 96.50 79 ALA A CA 1
ATOM 631 C C . ALA A 1 79 ? -7.784 -12.031 6.310 1.00 96.50 79 ALA A C 1
ATOM 633 O O . ALA A 1 79 ? -8.262 -13.052 6.797 1.00 96.50 79 ALA A O 1
ATOM 634 N N . ASN A 1 80 ? -7.234 -11.070 7.061 1.00 96.12 80 ASN A N 1
ATOM 635 C CA . ASN A 1 80 ? -6.944 -11.231 8.495 1.00 96.12 80 ASN A CA 1
ATOM 636 C C . ASN A 1 80 ? -7.811 -10.329 9.396 1.00 96.12 80 ASN A C 1
ATOM 638 O O . ASN A 1 80 ? -8.353 -9.318 8.940 1.00 96.12 80 ASN A O 1
ATOM 642 N N . GLU A 1 81 ? -7.960 -10.702 10.669 1.00 95.25 81 GLU A N 1
ATOM 643 C CA . GLU A 1 81 ? -8.499 -9.825 11.726 1.00 95.25 81 GLU A CA 1
ATOM 644 C C . GLU A 1 81 ? -7.466 -8.751 12.088 1.00 95.25 81 GLU A C 1
ATOM 646 O O . GLU A 1 81 ? -6.265 -9.006 11.992 1.00 95.25 81 GLU A O 1
ATOM 651 N N . ILE A 1 82 ? -7.904 -7.570 12.541 1.00 95.00 82 ILE A N 1
A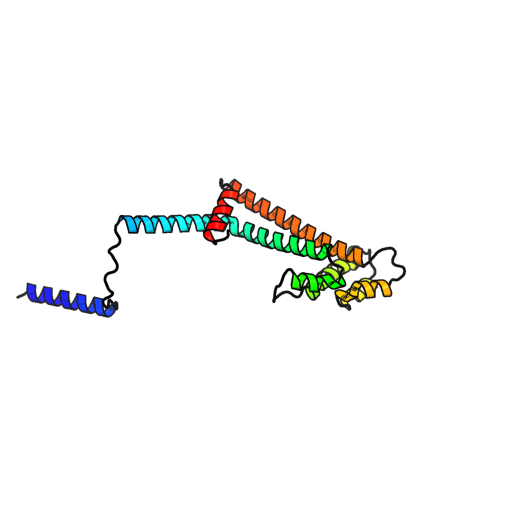TOM 652 C CA . ILE A 1 82 ? -7.036 -6.419 12.851 1.00 95.00 82 ILE A CA 1
ATOM 653 C C . ILE A 1 82 ? -5.865 -6.821 13.746 1.00 95.00 82 ILE A C 1
ATOM 655 O O . ILE A 1 82 ? -4.726 -6.446 13.473 1.00 95.00 82 ILE A O 1
ATOM 659 N N . LYS A 1 83 ? -6.128 -7.637 14.769 1.00 94.81 83 LYS A N 1
ATOM 660 C CA . LYS A 1 83 ? -5.108 -8.063 15.731 1.00 94.81 83 LYS A CA 1
ATOM 661 C C . LYS A 1 83 ? -3.955 -8.861 15.111 1.00 94.81 83 LYS A C 1
ATOM 663 O O . LYS A 1 83 ? -2.827 -8.748 15.591 1.00 94.81 83 LYS A O 1
ATOM 668 N N . ASP A 1 84 ? -4.242 -9.604 14.042 1.00 95.88 84 ASP A N 1
ATOM 669 C CA . ASP A 1 84 ? -3.329 -10.548 13.393 1.00 95.88 84 ASP A CA 1
ATOM 670 C C . ASP A 1 84 ? -2.639 -9.939 12.156 1.00 95.88 84 ASP A C 1
ATOM 672 O O . ASP A 1 84 ? -1.653 -10.487 11.662 1.00 95.88 84 ASP A O 1
ATOM 676 N N . ILE A 1 85 ? -3.120 -8.792 11.648 1.00 95.25 85 ILE A N 1
ATOM 677 C CA . ILE A 1 85 ? -2.557 -8.132 10.454 1.00 95.25 85 ILE A CA 1
ATOM 678 C C . ILE A 1 85 ? -1.043 -7.874 10.576 1.00 95.25 85 ILE A C 1
ATOM 680 O O . ILE A 1 85 ? -0.339 -8.204 9.620 1.00 95.25 85 ILE A O 1
ATOM 684 N N . PRO A 1 86 ? -0.496 -7.316 11.679 1.00 94.25 86 PRO A N 1
ATOM 685 C CA . PRO A 1 86 ? 0.938 -7.022 11.752 1.00 94.25 86 PRO A CA 1
ATOM 686 C C . PRO A 1 86 ? 1.820 -8.270 11.618 1.00 94.25 86 PRO A C 1
ATOM 688 O O . PRO A 1 86 ? 2.853 -8.233 10.945 1.00 94.25 86 PRO A O 1
ATOM 691 N N . GLU A 1 87 ? 1.403 -9.386 12.222 1.00 94.19 87 GLU A N 1
ATOM 692 C CA . GLU A 1 87 ? 2.121 -10.660 12.131 1.00 94.19 87 GLU A CA 1
ATOM 693 C C . GLU A 1 87 ? 1.991 -11.258 10.725 1.00 94.19 87 GLU A C 1
ATOM 695 O O . GLU A 1 87 ? 2.983 -11.699 10.142 1.00 94.19 87 GLU A O 1
ATOM 700 N N . ALA A 1 88 ? 0.789 -11.212 10.142 1.00 94.38 88 ALA A N 1
ATOM 701 C CA . ALA A 1 88 ? 0.550 -11.693 8.787 1.00 94.38 88 ALA A CA 1
ATOM 702 C C . ALA A 1 88 ? 1.374 -10.916 7.746 1.00 94.38 88 ALA A C 1
ATOM 704 O O . ALA A 1 88 ? 1.987 -11.530 6.875 1.00 94.38 88 ALA A O 1
ATOM 705 N N . LEU A 1 89 ? 1.458 -9.587 7.867 1.00 93.38 89 LEU A N 1
ATOM 706 C CA . LEU A 1 89 ? 2.285 -8.750 6.990 1.00 93.38 89 LEU A CA 1
ATOM 707 C C . LEU A 1 89 ? 3.774 -9.056 7.154 1.00 93.38 89 LEU A C 1
ATOM 709 O O . LEU A 1 89 ? 4.462 -9.255 6.159 1.00 93.38 89 LEU A O 1
ATOM 713 N N . SER A 1 90 ? 4.257 -9.185 8.391 1.00 92.56 90 SER A N 1
ATOM 714 C CA . SER A 1 90 ? 5.656 -9.548 8.669 1.00 92.56 90 SER A CA 1
ATOM 715 C C . SER A 1 90 ? 6.053 -10.897 8.062 1.00 92.56 90 SER A C 1
ATOM 717 O O . SER A 1 90 ? 7.212 -11.105 7.702 1.00 92.56 90 SER A O 1
ATOM 719 N N . LYS A 1 91 ? 5.099 -11.827 7.957 1.00 91.75 91 LYS A N 1
ATOM 720 C CA . LYS A 1 91 ? 5.318 -13.171 7.419 1.00 91.75 91 LYS A CA 1
ATOM 721 C C . LYS A 1 91 ? 5.253 -13.226 5.892 1.00 91.75 91 LYS A C 1
ATOM 723 O O . LYS A 1 91 ? 6.099 -13.876 5.285 1.00 91.75 91 LYS A O 1
ATOM 728 N N . GLU A 1 92 ? 4.236 -12.612 5.292 1.00 89.81 92 GLU A N 1
ATOM 729 C CA . GLU A 1 92 ? 4.009 -12.652 3.838 1.00 89.81 92 GLU A CA 1
ATOM 730 C C . GLU A 1 92 ? 4.913 -11.660 3.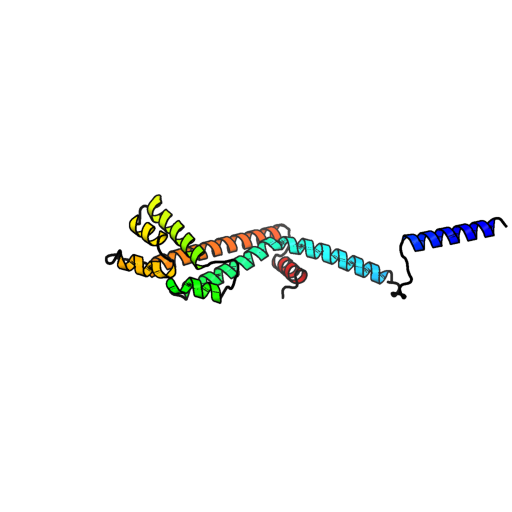088 1.00 89.81 92 GLU A C 1
ATOM 732 O O . GLU A 1 92 ? 5.327 -11.930 1.964 1.00 89.81 92 GLU A O 1
ATOM 737 N N . LEU A 1 93 ? 5.260 -10.536 3.723 1.00 88.25 93 LEU A N 1
ATOM 738 C CA . LEU A 1 93 ? 6.089 -9.465 3.166 1.00 88.25 93 LEU A CA 1
ATOM 739 C C . LEU A 1 93 ? 7.269 -9.165 4.108 1.00 88.25 93 LEU A C 1
ATOM 741 O O . LEU A 1 93 ? 7.299 -8.108 4.755 1.00 88.25 93 LEU A O 1
ATOM 745 N N . PRO A 1 94 ? 8.237 -10.096 4.220 1.00 85.00 94 PRO A N 1
ATOM 746 C CA . PRO A 1 94 ? 9.348 -9.959 5.147 1.00 85.00 94 PRO A CA 1
ATOM 747 C C . PRO A 1 94 ? 10.243 -8.788 4.739 1.00 85.00 94 PRO A C 1
ATOM 749 O O . PRO A 1 94 ? 10.858 -8.793 3.673 1.00 85.00 94 PRO A O 1
ATOM 752 N N . ASN A 1 95 ? 10.332 -7.792 5.615 1.00 84.31 95 ASN A N 1
ATOM 753 C CA . ASN A 1 95 ? 11.219 -6.649 5.459 1.00 84.31 95 ASN A CA 1
ATOM 754 C C . ASN A 1 95 ? 11.803 -6.284 6.829 1.00 84.31 95 ASN A C 1
ATOM 756 O O . ASN A 1 95 ? 11.066 -5.906 7.735 1.00 84.31 95 ASN A O 1
ATOM 760 N N . GLU A 1 96 ? 13.124 -6.422 6.978 1.00 72.88 96 GLU A N 1
ATOM 761 C CA . GLU A 1 96 ? 13.832 -6.220 8.252 1.00 72.88 96 GLU A CA 1
ATOM 762 C C . GLU A 1 96 ? 13.797 -4.767 8.746 1.00 72.88 96 GLU A C 1
ATOM 764 O O . GLU A 1 96 ? 13.985 -4.518 9.936 1.00 72.88 96 GLU A O 1
ATOM 769 N N . GLU A 1 97 ? 13.542 -3.808 7.855 1.00 82.12 97 GLU A N 1
ATOM 770 C CA . GLU A 1 97 ? 13.495 -2.383 8.191 1.00 82.12 97 GLU A CA 1
ATOM 771 C C . GLU A 1 97 ? 12.090 -1.909 8.591 1.00 82.12 97 GLU A C 1
ATOM 773 O O . GLU A 1 97 ? 11.949 -0.814 9.141 1.00 82.12 97 GLU A O 1
ATOM 778 N N . ARG A 1 98 ? 11.047 -2.712 8.333 1.00 85.31 98 ARG A N 1
ATOM 779 C CA . ARG A 1 98 ? 9.648 -2.321 8.550 1.00 85.31 98 ARG A CA 1
ATOM 780 C C . ARG A 1 98 ? 9.083 -2.900 9.837 1.00 85.31 98 ARG A C 1
ATOM 782 O O . ARG A 1 98 ? 9.140 -4.101 10.084 1.00 85.31 98 ARG A O 1
ATOM 789 N N . ASP A 1 99 ? 8.441 -2.035 10.615 1.00 91.12 99 ASP A N 1
ATOM 790 C CA . ASP A 1 99 ? 7.591 -2.426 11.737 1.00 91.12 99 ASP A CA 1
ATOM 791 C C . ASP A 1 99 ? 6.130 -2.134 11.384 1.00 91.12 99 ASP A C 1
ATOM 793 O O . ASP A 1 99 ? 5.612 -1.034 11.610 1.00 91.12 99 ASP A O 1
ATOM 797 N N . TYR A 1 100 ? 5.454 -3.151 10.847 1.00 92.00 100 TYR A N 1
ATOM 798 C CA . TYR A 1 100 ? 4.053 -3.054 10.442 1.00 92.00 100 TYR A CA 1
ATOM 799 C C . TYR A 1 100 ? 3.123 -2.673 11.598 1.00 92.00 100 TYR A C 1
ATOM 801 O O . TYR A 1 100 ? 2.125 -1.994 11.367 1.00 92.00 100 TYR A O 1
ATOM 809 N N . SER A 1 101 ? 3.433 -3.057 12.841 1.00 92.44 101 SER A N 1
ATOM 810 C CA . SER A 1 101 ? 2.603 -2.677 13.988 1.00 92.44 101 SER A CA 1
ATOM 811 C C . SER A 1 101 ? 2.656 -1.166 14.204 1.00 92.44 101 SER A C 1
ATOM 813 O O . SER A 1 101 ? 1.619 -0.516 14.341 1.00 92.44 101 SER A O 1
ATOM 815 N N . THR A 1 102 ? 3.858 -0.589 14.186 1.00 93.00 102 THR A N 1
ATOM 816 C CA . THR A 1 102 ? 4.049 0.857 14.355 1.00 93.00 102 THR A CA 1
ATOM 817 C C . THR A 1 102 ? 3.502 1.651 13.165 1.00 93.00 102 THR A C 1
ATOM 819 O O . THR A 1 102 ? 2.848 2.679 13.363 1.00 93.00 102 THR A O 1
ATOM 822 N N . GLU A 1 103 ? 3.698 1.175 11.933 1.00 94.00 103 GLU A N 1
ATOM 823 C CA . GLU A 1 103 ? 3.169 1.824 10.724 1.00 94.00 103 GLU A CA 1
ATOM 824 C C . GLU A 1 103 ? 1.634 1.869 10.717 1.00 94.00 103 GLU A C 1
ATOM 826 O O . GLU A 1 103 ? 1.039 2.935 10.527 1.00 94.00 103 GLU A O 1
ATOM 831 N N . LEU A 1 104 ? 0.975 0.733 10.968 1.00 95.25 104 LEU A N 1
ATOM 832 C CA . LEU A 1 104 ? -0.487 0.648 10.999 1.00 95.25 104 LEU A CA 1
ATOM 833 C C . LEU A 1 104 ? -1.076 1.483 12.136 1.00 95.25 104 LEU A C 1
ATOM 835 O O . LEU A 1 104 ? -2.090 2.160 11.946 1.00 95.25 104 LEU A O 1
ATOM 839 N N . GLN A 1 105 ? -0.404 1.507 13.287 1.00 95.56 105 GLN A N 1
ATOM 840 C CA . GLN A 1 105 ? -0.773 2.364 14.405 1.00 95.56 105 GLN A CA 1
ATOM 841 C C . GLN A 1 105 ? -0.704 3.849 14.026 1.00 95.56 105 GLN A C 1
ATOM 843 O O . GLN A 1 105 ? -1.640 4.603 14.298 1.00 95.56 105 GLN A O 1
ATOM 848 N N . ALA A 1 106 ? 0.370 4.281 13.362 1.00 95.81 106 ALA A N 1
ATOM 849 C CA . ALA A 1 106 ? 0.521 5.663 12.911 1.00 95.81 106 ALA A CA 1
ATOM 850 C C . ALA A 1 106 ? -0.560 6.054 11.890 1.00 95.81 106 ALA A C 1
ATO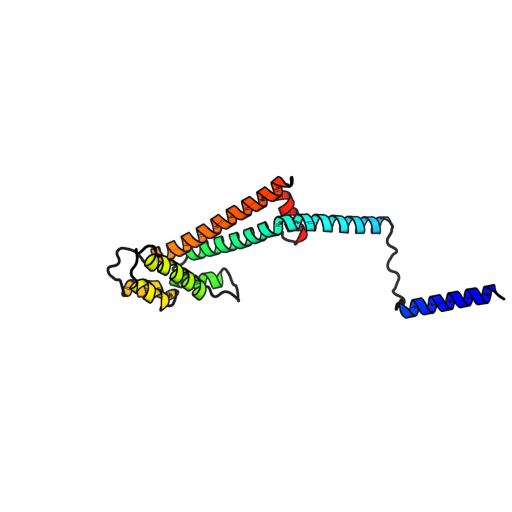M 852 O O . ALA A 1 106 ? -1.136 7.141 11.987 1.00 95.81 106 ALA A O 1
ATOM 853 N N . ILE A 1 107 ? -0.883 5.155 10.953 1.00 95.25 107 ILE A N 1
ATOM 854 C CA . ILE A 1 107 ? -1.971 5.343 9.982 1.00 95.25 107 ILE A CA 1
ATOM 855 C C . ILE A 1 107 ? -3.306 5.524 10.706 1.00 95.25 107 ILE A C 1
ATOM 857 O O . ILE A 1 107 ? -4.051 6.461 10.401 1.00 95.25 107 ILE A O 1
ATOM 861 N N . LEU A 1 108 ? -3.599 4.654 11.673 1.00 96.19 108 LEU A N 1
ATOM 862 C CA . LEU A 1 108 ? -4.843 4.703 12.427 1.00 96.19 108 LEU A CA 1
ATOM 863 C C . LEU A 1 108 ? -4.959 6.005 13.231 1.00 96.19 108 LEU A C 1
ATOM 865 O O . LEU A 1 108 ? -5.982 6.683 13.142 1.00 96.19 108 LEU A O 1
ATOM 869 N N . ILE A 1 109 ? -3.899 6.405 13.942 1.00 95.75 109 ILE A N 1
ATOM 870 C CA . ILE A 1 109 ? -3.855 7.669 14.693 1.00 95.75 109 ILE A CA 1
ATOM 871 C C . ILE A 1 109 ? -4.097 8.859 13.764 1.00 95.75 109 ILE A C 1
ATOM 873 O O . ILE A 1 109 ? -4.926 9.714 14.077 1.00 95.75 109 ILE A O 1
ATOM 877 N N . ALA A 1 110 ? -3.399 8.935 12.628 1.00 95.94 110 ALA A N 1
ATOM 878 C CA . ALA A 1 110 ? -3.533 10.053 11.698 1.00 95.94 110 ALA A CA 1
ATOM 879 C C . ALA A 1 110 ? -4.962 10.157 11.144 1.00 95.94 110 ALA A C 1
ATOM 881 O O . ALA A 1 110 ? -5.541 11.247 11.107 1.00 95.94 110 ALA A O 1
ATOM 882 N N . HIS A 1 111 ? -5.560 9.022 10.774 1.00 94.69 111 HIS A N 1
ATOM 883 C CA . HIS A 1 111 ? -6.925 9.001 10.262 1.00 94.69 111 HIS A CA 1
ATOM 884 C C . HIS A 1 111 ? -7.943 9.397 11.334 1.00 94.69 111 HIS A C 1
ATOM 886 O O . HIS A 1 111 ? -8.779 10.268 11.096 1.00 94.69 111 HIS A O 1
ATOM 892 N N . TRP A 1 112 ? -7.850 8.825 12.536 1.00 95.12 112 TRP A N 1
ATOM 893 C CA . TRP A 1 112 ? -8.785 9.145 13.618 1.00 95.12 112 TRP A CA 1
ATOM 894 C C . TRP A 1 112 ? -8.636 10.589 14.101 1.00 95.12 112 TRP A C 1
ATOM 896 O O . TRP A 1 112 ? -9.626 11.244 14.419 1.00 95.12 112 TRP A O 1
ATOM 906 N N . THR A 1 113 ? -7.415 11.132 14.070 1.00 96.12 113 THR A N 1
ATOM 907 C CA . THR A 1 113 ? -7.168 12.557 14.331 1.00 96.12 113 THR A CA 1
ATOM 908 C C . THR A 1 113 ? -7.938 13.417 13.336 1.00 96.12 113 THR A C 1
ATOM 910 O O . THR A 1 113 ? -8.619 14.351 13.740 1.00 96.12 113 THR A O 1
ATOM 913 N N . HIS A 1 114 ? -7.930 13.075 12.046 1.00 94.19 114 HIS A N 1
ATOM 914 C CA . HIS A 1 114 ? -8.727 13.790 11.049 1.00 94.19 114 HIS A CA 1
ATOM 915 C C . HIS A 1 114 ? -10.243 13.682 11.310 1.00 94.19 114 HIS A C 1
ATOM 917 O O . HIS A 1 114 ? -10.957 14.682 11.197 1.00 94.19 114 HIS A O 1
ATOM 923 N N . LEU A 1 115 ? -10.744 12.510 11.716 1.00 93.25 115 LEU A N 1
ATOM 924 C CA . LEU A 1 115 ? -12.161 12.320 12.062 1.00 93.25 115 LEU A CA 1
ATOM 925 C C . LEU A 1 115 ? -12.596 13.186 13.260 1.00 93.25 115 LEU A C 1
ATOM 927 O O . LEU A 1 115 ? -13.652 13.819 13.227 1.00 93.25 115 LEU A O 1
ATOM 931 N N . VAL A 1 116 ? -11.761 13.278 14.296 1.00 93.94 116 VAL A N 1
ATOM 932 C CA . VAL A 1 116 ? -12.040 14.060 15.515 1.00 93.94 116 VAL A CA 1
ATOM 933 C C . VAL A 1 116 ? -11.797 15.559 15.310 1.00 93.94 116 VAL A C 1
ATOM 935 O O . VAL A 1 116 ? -12.590 16.411 15.723 1.00 93.94 116 VAL A O 1
ATOM 938 N N . GLU A 1 117 ? -10.678 15.931 14.698 1.00 95.06 117 GLU A N 1
ATOM 939 C CA . GLU A 1 117 ? -10.223 17.320 14.644 1.00 95.06 117 GLU A CA 1
ATOM 940 C C . GLU A 1 117 ? -10.809 18.095 13.470 1.00 95.06 117 GLU A C 1
ATOM 942 O O . GLU A 1 117 ? -11.128 19.274 13.639 1.00 95.06 117 GLU A O 1
ATOM 947 N N . VAL A 1 118 ? -11.001 17.441 12.323 1.00 94.94 118 VAL A N 1
ATOM 948 C CA . VAL A 1 118 ? -11.469 18.085 11.091 1.00 94.94 118 VAL A CA 1
ATOM 949 C C . VAL A 1 118 ? -12.937 17.773 10.842 1.00 94.94 118 VAL A C 1
ATOM 951 O O . VAL A 1 118 ? -13.741 18.696 10.730 1.00 94.94 118 VAL A O 1
ATOM 954 N N . GLN A 1 119 ? -13.307 16.491 10.790 1.00 93.19 119 GLN A N 1
ATOM 955 C CA . GLN A 1 119 ? -14.676 16.095 10.436 1.00 93.19 119 GLN A CA 1
ATOM 956 C C . GLN A 1 119 ? -15.666 16.219 11.596 1.00 93.19 119 GLN A C 1
ATOM 958 O O . GLN A 1 119 ? -16.861 16.365 11.352 1.00 93.19 119 GLN A O 1
ATOM 963 N N . LYS A 1 120 ? -15.178 16.215 12.844 1.00 92.00 120 LYS A N 1
ATOM 964 C CA . LYS A 1 120 ? -15.998 16.304 14.065 1.00 92.00 120 LYS A CA 1
ATOM 965 C C . LYS A 1 120 ? -17.048 15.186 14.159 1.00 92.00 120 LYS A C 1
ATOM 967 O O . LYS A 1 120 ? -18.120 15.400 14.717 1.00 92.00 120 LYS A O 1
ATOM 972 N N . THR A 1 121 ? -16.745 14.012 13.607 1.00 88.81 121 THR A N 1
ATOM 973 C CA . THR A 1 121 ? -17.651 12.849 13.569 1.00 88.81 121 THR A CA 1
ATOM 974 C C . THR A 1 121 ? -17.425 11.876 14.720 1.00 88.81 121 THR A C 1
ATOM 976 O O . THR A 1 121 ? -18.326 11.113 15.045 1.00 88.81 121 THR A O 1
ATOM 979 N N . ASN A 1 122 ? -16.241 11.912 15.332 1.00 87.88 122 ASN A N 1
ATOM 980 C CA . ASN A 1 122 ? -15.799 10.967 16.354 1.00 87.88 122 ASN A CA 1
ATOM 981 C C . ASN A 1 122 ? -15.428 11.682 17.654 1.00 87.88 122 ASN A C 1
ATOM 983 O O . ASN A 1 122 ? -15.103 12.876 17.660 1.00 87.88 122 ASN A O 1
ATOM 987 N N . GLU A 1 123 ? -15.455 10.943 18.760 1.00 90.25 123 GLU A N 1
ATOM 988 C CA . GLU A 1 123 ? -15.128 11.483 20.075 1.00 90.25 123 GLU A CA 1
ATOM 989 C C . GLU A 1 123 ? -13.618 11.533 20.330 1.00 90.25 123 GLU A C 1
ATOM 991 O O . GLU A 1 123 ? -12.852 10.662 19.919 1.00 90.25 123 GLU A O 1
ATOM 996 N N . LEU A 1 124 ? -13.181 12.532 21.103 1.00 92.12 124 LEU A N 1
ATOM 997 C CA . LEU A 1 124 ? -11.777 12.654 21.505 1.00 92.12 124 LEU A CA 1
ATOM 998 C C . LEU A 1 124 ? -11.317 11.471 22.375 1.00 92.12 124 LEU A C 1
ATOM 1000 O O . LEU A 1 124 ? -10.152 11.091 22.314 1.00 92.12 124 LEU A O 1
ATOM 1004 N N . GLY A 1 125 ? -12.227 10.861 23.143 1.00 92.94 125 GLY A N 1
ATOM 1005 C CA . GLY A 1 125 ? -11.924 9.679 23.954 1.00 92.94 125 GLY A CA 1
ATOM 1006 C C . GLY A 1 125 ? -11.499 8.467 23.120 1.00 92.94 125 GLY A C 1
ATOM 1007 O O . GLY A 1 125 ? -10.546 7.785 23.492 1.00 92.94 125 GLY A O 1
ATOM 1008 N N . GLU A 1 126 ? -12.117 8.249 21.954 1.00 92.50 126 GLU A N 1
ATOM 1009 C CA . GLU A 1 126 ? -11.730 7.179 21.025 1.00 92.50 126 GLU A CA 1
ATOM 1010 C C . GLU A 1 126 ? -10.293 7.374 20.526 1.00 92.50 126 GLU A C 1
ATOM 1012 O O . GLU A 1 126 ? -9.489 6.441 20.535 1.00 92.50 126 GLU A O 1
ATOM 1017 N N . LEU A 1 127 ? -9.938 8.608 20.153 1.00 94.56 127 LEU A N 1
ATOM 1018 C CA . LEU A 1 127 ? -8.591 8.944 19.691 1.00 94.56 127 LEU A CA 1
ATOM 1019 C C . LEU A 1 127 ? -7.530 8.713 20.778 1.00 94.56 127 LEU A C 1
ATOM 1021 O O . LEU A 1 127 ? -6.441 8.225 20.477 1.00 94.56 127 LEU A O 1
ATOM 1025 N N . GLU A 1 128 ? -7.825 9.044 22.034 1.00 95.56 128 GLU A N 1
ATOM 1026 C CA . GLU A 1 128 ? -6.893 8.812 23.143 1.00 95.56 128 GLU A CA 1
ATOM 1027 C C . GLU A 1 128 ? -6.700 7.317 23.439 1.00 95.56 128 GLU A C 1
ATOM 1029 O O . GLU A 1 128 ? -5.573 6.882 23.699 1.00 95.56 128 GLU A O 1
ATOM 1034 N N . ILE A 1 129 ? -7.753 6.499 23.318 1.00 95.94 129 ILE A N 1
ATOM 1035 C CA . ILE A 1 129 ? -7.623 5.035 23.399 1.00 95.94 129 ILE A CA 1
ATOM 1036 C C . ILE A 1 129 ? -6.718 4.529 22.284 1.00 95.94 129 ILE A C 1
ATOM 1038 O O . ILE A 1 129 ? -5.801 3.757 22.559 1.00 95.94 129 ILE A O 1
ATOM 1042 N N . ILE A 1 130 ? -6.933 4.985 21.049 1.00 95.00 130 ILE A N 1
ATOM 1043 C CA . ILE A 1 130 ? -6.107 4.589 19.907 1.00 95.00 130 ILE A CA 1
ATOM 1044 C C . ILE A 1 130 ? -4.645 4.940 20.178 1.00 95.00 130 ILE A C 1
ATOM 1046 O O . ILE A 1 130 ? -3.808 4.046 20.159 1.00 95.00 130 ILE A O 1
ATOM 1050 N N . LYS A 1 131 ? -4.323 6.192 20.526 1.00 94.88 131 LYS A N 1
ATOM 1051 C CA . LYS A 1 131 ? -2.937 6.636 20.785 1.00 94.88 131 LYS A CA 1
ATOM 1052 C C . LYS A 1 131 ? -2.217 5.850 21.884 1.00 94.88 131 LYS A C 1
ATOM 1054 O O . LYS A 1 131 ? -1.000 5.712 21.825 1.00 94.88 131 LYS A O 1
ATOM 1059 N N . THR A 1 132 ? -2.942 5.390 22.902 1.00 94.44 132 THR A N 1
ATOM 1060 C CA . THR A 1 132 ? -2.367 4.721 24.085 1.00 94.44 132 THR A CA 1
ATOM 1061 C C . THR A 1 132 ? -2.383 3.194 23.995 1.00 94.44 132 THR A C 1
ATOM 1063 O O . THR A 1 132 ? -1.891 2.512 24.898 1.00 94.44 132 THR A O 1
ATOM 1066 N N . SER A 1 133 ? -2.942 2.638 22.922 1.00 92.94 133 SER A N 1
ATOM 1067 C CA . SER A 1 133 ? -3.088 1.198 22.729 1.00 92.94 133 SER A CA 1
ATOM 1068 C C . SER A 1 133 ? -2.112 0.655 21.700 1.00 92.94 133 SER A C 1
ATOM 1070 O O . SER A 1 133 ? -1.722 1.355 20.772 1.00 92.94 133 SER A O 1
ATOM 1072 N N . ASN A 1 134 ? -1.753 -0.621 21.851 1.00 93.12 134 ASN A N 1
ATOM 1073 C CA . ASN A 1 134 ? -1.126 -1.360 20.764 1.00 93.12 134 ASN A CA 1
ATOM 1074 C C . ASN A 1 134 ? -2.153 -1.577 19.655 1.00 93.12 134 ASN A C 1
ATOM 1076 O O . ASN A 1 134 ? -3.337 -1.771 19.949 1.00 93.12 134 ASN A O 1
ATOM 1080 N N . PHE A 1 135 ? -1.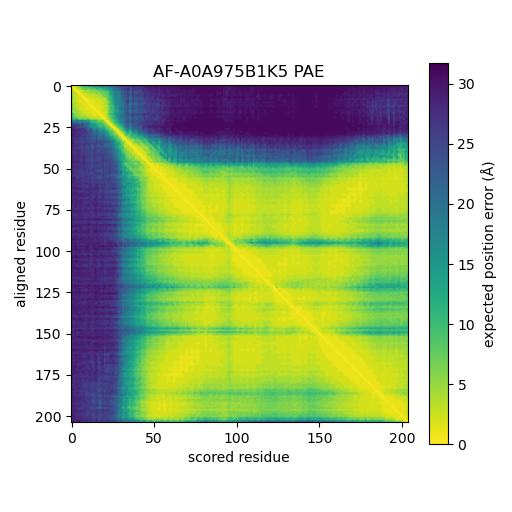683 -1.624 18.410 1.00 94.12 135 PHE A N 1
ATOM 1081 C CA . PHE A 1 135 ? -2.541 -1.851 17.252 1.00 94.12 135 PHE A CA 1
ATOM 1082 C C . PHE A 1 135 ? -3.367 -3.135 17.402 1.00 94.12 135 PHE A C 1
ATOM 1084 O O . PHE A 1 135 ? -4.575 -3.115 17.187 1.00 94.12 135 PHE A O 1
ATOM 1091 N N . SER A 1 136 ? -2.750 -4.223 17.875 1.00 93.94 136 SER A N 1
ATOM 1092 C CA . SER A 1 136 ? -3.443 -5.506 18.008 1.00 93.94 136 SER A CA 1
ATOM 1093 C C . SER A 1 136 ? -4.563 -5.528 19.054 1.00 93.94 136 SER A C 1
ATOM 1095 O O . SER A 1 136 ? -5.488 -6.325 18.936 1.00 93.94 136 SER A O 1
ATOM 1097 N N . ASP A 1 137 ? -4.523 -4.625 20.037 1.00 94.81 137 ASP A N 1
ATOM 1098 C CA . ASP A 1 137 ? -5.487 -4.586 21.146 1.00 94.81 137 ASP A CA 1
ATOM 1099 C C . ASP A 1 137 ? -6.531 -3.467 20.976 1.00 94.81 137 ASP A C 1
ATOM 1101 O O . ASP A 1 137 ? -7.419 -3.295 21.817 1.00 94.81 137 ASP A O 1
ATOM 1105 N N . VAL A 1 138 ? -6.406 -2.642 19.929 1.00 95.31 138 VAL A N 1
ATOM 1106 C CA . VAL A 1 138 ? -7.156 -1.382 19.813 1.00 95.31 138 VAL A CA 1
ATOM 1107 C C . VAL A 1 138 ? -8.662 -1.615 19.713 1.00 95.31 138 VAL A C 1
ATOM 1109 O O . VAL A 1 138 ? -9.440 -0.919 20.364 1.00 95.31 138 VAL A O 1
ATOM 1112 N N . VAL A 1 139 ? -9.076 -2.635 18.960 1.00 95.88 139 VAL A N 1
ATOM 1113 C CA . VAL A 1 139 ? -10.488 -2.974 18.750 1.00 95.88 139 VAL A CA 1
ATOM 1114 C C . VAL A 1 139 ? -11.125 -3.458 20.046 1.00 95.88 139 VAL A C 1
ATOM 1116 O O . VAL A 1 139 ? -12.223 -3.018 20.390 1.00 95.88 139 VAL A O 1
ATOM 1119 N N . GLU A 1 140 ? -10.429 -4.312 20.799 1.00 95.75 140 GLU A N 1
ATOM 1120 C CA . GLU A 1 140 ? -10.910 -4.799 22.092 1.00 95.75 140 GLU A CA 1
ATOM 1121 C C . GLU A 1 140 ? -11.094 -3.634 23.071 1.00 95.75 140 GLU A C 1
ATOM 1123 O O . GLU A 1 140 ? -12.147 -3.498 23.699 1.00 95.75 140 GLU A O 1
ATOM 1128 N N . LYS A 1 141 ? -10.102 -2.744 23.167 1.00 95.94 141 LYS A N 1
ATOM 1129 C CA . LYS A 1 141 ? -10.163 -1.593 24.075 1.00 95.94 141 LYS A CA 1
ATOM 1130 C C . LYS A 1 141 ? -11.261 -0.604 23.696 1.00 95.94 141 LYS A C 1
ATOM 1132 O O . LYS A 1 141 ? -11.994 -0.172 24.581 1.00 95.94 141 LYS A O 1
ATOM 1137 N N . LEU A 1 142 ? -11.420 -0.288 22.409 1.00 95.44 142 LEU A N 1
ATOM 1138 C CA . LEU A 1 142 ? -12.505 0.576 21.936 1.00 95.44 142 LEU A CA 1
ATOM 1139 C C . LEU A 1 142 ? -13.874 -0.041 22.234 1.00 95.44 142 LEU A C 1
ATOM 1141 O O . LEU A 1 142 ? -14.729 0.623 22.813 1.00 95.44 142 LEU A O 1
ATOM 1145 N N . THR A 1 143 ? -14.054 -1.328 21.934 1.00 95.06 143 THR A N 1
ATOM 1146 C CA . THR A 1 143 ? -15.317 -2.042 22.179 1.00 95.06 143 THR A CA 1
ATOM 1147 C C . THR A 1 143 ? -15.672 -2.074 23.669 1.00 95.06 143 THR A C 1
ATOM 1149 O O . THR A 1 143 ? -16.823 -1.852 24.039 1.00 95.06 143 THR A O 1
ATOM 1152 N N . ASN A 1 144 ? -14.683 -2.285 24.543 1.00 95.50 144 ASN A N 1
ATOM 1153 C CA . ASN A 1 144 ? -14.882 -2.293 25.994 1.00 95.50 144 ASN A CA 1
ATOM 1154 C C . ASN A 1 144 ? -15.204 -0.903 26.563 1.00 95.50 144 ASN A C 1
ATOM 1156 O O . ASN A 1 144 ? -16.004 -0.787 27.493 1.00 95.50 144 ASN A O 1
ATOM 1160 N N . SER A 1 145 ? -14.583 0.154 26.035 1.00 95.62 145 SER A N 1
ATOM 1161 C CA . SER A 1 145 ? -14.837 1.533 26.472 1.00 95.62 145 SER A CA 1
ATOM 1162 C C . SER A 1 145 ? -16.138 2.112 25.914 1.00 95.62 145 SER A C 1
ATOM 1164 O O . SER A 1 145 ? -16.740 2.969 26.560 1.00 95.62 145 SER A O 1
ATOM 1166 N N . TYR A 1 146 ? -16.599 1.614 24.766 1.00 93.69 146 TYR A N 1
ATOM 1167 C CA . TYR A 1 146 ? -17.787 2.090 24.059 1.00 93.69 146 TYR A CA 1
ATOM 1168 C C . TYR A 1 146 ? -18.777 0.948 23.760 1.00 93.69 146 TYR A C 1
ATOM 1170 O O . TYR A 1 146 ? -19.071 0.662 22.600 1.00 93.69 146 TYR A O 1
ATOM 1178 N N . PRO A 1 147 ? -19.370 0.314 24.791 1.00 91.56 147 PRO A N 1
ATOM 1179 C CA . PRO A 1 147 ? -20.255 -0.843 24.611 1.00 91.56 147 PRO A CA 1
ATOM 1180 C C . PRO A 1 147 ? -21.586 -0.509 23.919 1.00 91.56 147 PRO A C 1
ATOM 1182 O O . PRO A 1 147 ? -22.276 -1.408 23.451 1.00 91.56 147 PRO A O 1
ATOM 1185 N N . ASN A 1 148 ? -21.961 0.774 23.870 1.00 91.81 148 ASN A N 1
ATOM 1186 C CA . ASN A 1 148 ? -23.176 1.256 23.206 1.00 91.81 148 ASN A CA 1
ATOM 1187 C C . ASN A 1 148 ? -22.903 1.790 21.790 1.00 91.81 148 ASN A C 1
ATOM 1189 O O . ASN A 1 148 ? -23.774 2.439 21.216 1.00 91.81 148 ASN A O 1
ATOM 1193 N N . TYR A 1 149 ? -21.698 1.587 21.252 1.00 91.38 149 TYR A N 1
ATOM 1194 C CA . TYR A 1 149 ? -21.385 1.967 19.880 1.00 91.38 149 TYR A CA 1
ATOM 1195 C C . TYR A 1 149 ? -22.279 1.184 18.908 1.00 91.38 149 TYR A C 1
ATOM 1197 O O . TYR A 1 149 ? -22.331 -0.042 18.958 1.00 91.38 149 TYR A O 1
ATOM 1205 N N . GLU A 1 150 ? -23.007 1.891 18.041 1.00 88.88 150 GLU A N 1
ATOM 1206 C CA . GLU A 1 150 ? -23.939 1.267 17.087 1.00 88.88 150 GLU A CA 1
ATOM 1207 C C . GLU A 1 150 ? -23.221 0.597 15.900 1.00 88.88 150 GLU A C 1
ATOM 1209 O O . GLU A 1 150 ? -23.825 -0.205 15.184 1.00 88.88 150 GLU A O 1
ATOM 1214 N N . GLY A 1 151 ? -21.945 0.932 15.677 1.00 90.12 151 GLY A N 1
ATOM 1215 C CA . GLY A 1 151 ? -21.116 0.387 14.605 1.00 90.12 151 GLY A CA 1
ATOM 1216 C C . GLY A 1 151 ? -20.274 -0.819 15.027 1.00 90.12 151 GLY A C 1
ATOM 1217 O O . GLY A 1 151 ? -20.540 -1.493 16.022 1.00 90.12 151 GLY A O 1
ATOM 1218 N N . ASN A 1 152 ? -19.224 -1.099 14.251 1.00 93.88 152 ASN A N 1
ATOM 1219 C CA . ASN A 1 152 ? -18.271 -2.161 14.553 1.00 93.88 152 ASN A CA 1
ATOM 1220 C C . ASN A 1 152 ? -16.843 -1.665 14.306 1.00 93.88 152 ASN A C 1
ATOM 1222 O O . ASN A 1 152 ? -16.407 -1.586 13.159 1.00 93.88 152 ASN A O 1
ATOM 1226 N N . PHE A 1 153 ? -16.108 -1.402 15.391 1.00 94.19 153 PHE A N 1
ATOM 1227 C CA . PHE A 1 153 ? -14.745 -0.870 15.328 1.00 94.19 153 PHE A CA 1
ATOM 1228 C C . PHE A 1 153 ? -13.790 -1.731 14.494 1.00 94.19 153 PHE A C 1
ATOM 1230 O O . PHE A 1 153 ? -12.952 -1.173 13.792 1.00 94.19 153 PHE A O 1
ATOM 1237 N N . GLU A 1 154 ? -13.930 -3.061 14.512 1.00 95.00 154 GLU A N 1
ATOM 1238 C CA . GLU A 1 154 ? -13.139 -3.962 13.658 1.00 95.00 154 GLU A CA 1
ATOM 1239 C C . GLU A 1 154 ? -13.361 -3.625 12.178 1.00 95.00 154 GLU A C 1
ATOM 1241 O O . GLU A 1 154 ? -12.413 -3.434 11.417 1.00 95.00 154 GLU A O 1
ATOM 1246 N N . ILE A 1 155 ? -14.629 -3.510 11.773 1.00 95.50 155 ILE A N 1
ATOM 1247 C CA . ILE A 1 155 ? -15.015 -3.211 10.391 1.00 95.50 155 ILE A CA 1
ATOM 1248 C C . ILE A 1 155 ? -14.594 -1.790 10.016 1.00 95.50 155 ILE A C 1
ATOM 1250 O O . ILE A 1 155 ? -14.062 -1.582 8.927 1.00 95.50 155 ILE A O 1
ATOM 1254 N N . ASP A 1 156 ? -14.798 -0.822 10.904 1.00 94.00 156 ASP A N 1
ATOM 1255 C CA . ASP A 1 156 ? -14.492 0.584 10.644 1.00 94.00 156 ASP A CA 1
ATOM 1256 C C . ASP A 1 156 ? -12.987 0.799 10.459 1.00 94.00 156 ASP A C 1
ATOM 1258 O O . ASP A 1 156 ? -12.559 1.373 9.454 1.00 94.00 156 ASP A O 1
ATOM 1262 N N . ILE A 1 157 ? -12.168 0.252 11.363 1.00 95.38 157 ILE A N 1
ATOM 1263 C CA . ILE A 1 157 ? -10.703 0.303 11.264 1.00 95.38 157 ILE A CA 1
ATOM 1264 C C . ILE A 1 157 ? -10.231 -0.423 10.004 1.00 95.38 157 ILE A C 1
ATOM 1266 O O . ILE A 1 157 ? -9.417 0.109 9.245 1.00 95.38 157 ILE A O 1
ATOM 1270 N N . LYS A 1 158 ? -10.771 -1.610 9.723 1.00 95.75 158 LYS A N 1
ATOM 1271 C CA . LYS A 1 158 ? -10.392 -2.376 8.533 1.00 95.75 158 LYS A CA 1
ATOM 1272 C C . LYS A 1 158 ? -10.741 -1.635 7.243 1.00 95.75 158 LYS A C 1
ATOM 1274 O O . LYS A 1 158 ? -9.925 -1.596 6.323 1.00 95.75 158 LYS A O 1
ATOM 1279 N N . ASN A 1 159 ? -11.899 -0.981 7.186 1.00 95.38 159 ASN A N 1
ATOM 1280 C CA . ASN A 1 159 ? -12.307 -0.158 6.048 1.00 95.38 159 ASN A CA 1
ATOM 1281 C C . ASN A 1 159 ? -11.383 1.045 5.838 1.00 95.38 159 ASN A C 1
ATOM 1283 O O . ASN A 1 159 ? -11.101 1.392 4.691 1.00 95.38 159 ASN A O 1
ATOM 1287 N N . ILE A 1 160 ? -10.880 1.660 6.912 1.00 94.25 160 ILE A N 1
ATOM 1288 C CA . ILE A 1 160 ? -9.888 2.741 6.819 1.00 94.25 160 ILE A CA 1
ATOM 1289 C C . ILE A 1 160 ? -8.614 2.238 6.132 1.00 94.25 160 ILE A C 1
ATOM 1291 O O . ILE A 1 160 ? -8.138 2.866 5.182 1.00 94.25 160 ILE A O 1
ATOM 1295 N N . LEU A 1 161 ? -8.085 1.093 6.570 1.00 96.44 161 LEU A N 1
ATOM 1296 C CA . LEU A 1 161 ? -6.868 0.503 6.002 1.00 96.44 161 LEU A CA 1
ATOM 1297 C C . LEU A 1 161 ? -7.066 0.092 4.540 1.00 96.44 161 LEU A C 1
ATOM 1299 O O . LEU A 1 161 ? -6.254 0.447 3.685 1.00 96.44 161 LEU A O 1
ATOM 1303 N N . ILE A 1 162 ? -8.178 -0.587 4.242 1.00 97.25 162 ILE A N 1
ATOM 1304 C CA . ILE A 1 162 ? -8.548 -1.001 2.883 1.00 97.25 162 ILE A CA 1
ATOM 1305 C C . ILE A 1 162 ? -8.647 0.212 1.964 1.00 97.25 162 ILE A C 1
ATOM 1307 O O . ILE A 1 162 ? -7.992 0.242 0.926 1.00 97.25 162 ILE A O 1
ATOM 1311 N N . LYS A 1 163 ? -9.410 1.238 2.353 1.00 96.25 163 LYS A N 1
ATOM 1312 C CA . LYS A 1 163 ? -9.614 2.426 1.519 1.00 96.25 163 LYS A CA 1
ATOM 1313 C C . LYS A 1 163 ? -8.307 3.173 1.269 1.00 96.25 163 LYS A C 1
ATOM 1315 O O . LYS A 1 163 ? -8.097 3.683 0.168 1.00 96.25 163 LYS A O 1
ATOM 1320 N N . ARG A 1 164 ? -7.418 3.235 2.267 1.00 95.81 164 ARG A N 1
ATOM 1321 C CA . ARG A 1 164 ? -6.085 3.829 2.102 1.00 95.81 164 ARG A CA 1
ATOM 1322 C C . ARG A 1 164 ? -5.274 3.069 1.055 1.00 95.81 164 ARG A C 1
ATOM 1324 O O . ARG A 1 164 ? -4.745 3.701 0.147 1.00 95.81 164 ARG A O 1
ATOM 1331 N N . LEU A 1 165 ? -5.190 1.746 1.167 1.00 97.56 165 LEU A N 1
ATOM 1332 C CA . LEU A 1 165 ? -4.447 0.911 0.218 1.00 97.56 165 LEU A CA 1
ATOM 1333 C C . LEU A 1 165 ? -5.051 0.972 -1.189 1.00 97.56 165 LEU A C 1
ATOM 1335 O O . LEU A 1 165 ? -4.319 1.158 -2.151 1.00 97.56 165 LEU A O 1
ATOM 1339 N N . GLU A 1 166 ? -6.378 0.926 -1.317 1.00 97.75 166 GLU A N 1
ATOM 1340 C CA . GLU A 1 166 ? -7.068 1.094 -2.605 1.00 97.75 166 GLU A CA 1
ATOM 1341 C C . GLU A 1 166 ? -6.773 2.459 -3.243 1.00 97.75 166 GLU A C 1
ATOM 1343 O O . GLU A 1 166 ? -6.584 2.544 -4.454 1.00 97.75 166 GLU A O 1
ATOM 1348 N N . THR A 1 167 ? -6.663 3.516 -2.432 1.00 97.19 167 THR A N 1
ATOM 1349 C CA . THR A 1 167 ? -6.264 4.848 -2.913 1.00 97.19 167 THR A CA 1
ATOM 1350 C C . THR A 1 167 ? -4.815 4.856 -3.404 1.00 97.19 167 THR A C 1
ATOM 1352 O O . THR A 1 167 ? -4.545 5.389 -4.475 1.00 97.19 167 THR A O 1
ATOM 1355 N N . LEU A 1 168 ? -3.882 4.243 -2.664 1.00 96.81 168 LEU A N 1
ATOM 1356 C CA . LEU A 1 168 ? -2.477 4.151 -3.084 1.00 96.81 168 LEU A CA 1
ATOM 1357 C C . LEU A 1 168 ? -2.321 3.341 -4.375 1.00 96.81 168 LEU A C 1
ATOM 1359 O O . LEU A 1 168 ? -1.620 3.771 -5.284 1.00 96.81 168 LEU A O 1
ATOM 1363 N N . ILE A 1 169 ? -3.030 2.219 -4.484 1.00 97.56 169 ILE A N 1
ATOM 1364 C CA . ILE A 1 169 ? -3.088 1.388 -5.692 1.00 97.56 169 ILE A CA 1
ATOM 1365 C C . ILE A 1 169 ? -3.607 2.193 -6.886 1.00 97.56 169 ILE A C 1
ATOM 1367 O O . ILE A 1 169 ? -3.043 2.101 -7.974 1.00 97.56 169 ILE A O 1
ATOM 1371 N N . ALA A 1 170 ? -4.669 2.984 -6.700 1.00 98.19 170 ALA A N 1
ATOM 1372 C CA . ALA A 1 170 ? -5.217 3.825 -7.761 1.00 98.19 170 ALA A CA 1
ATOM 1373 C C . ALA A 1 170 ? -4.205 4.881 -8.233 1.00 98.19 170 ALA A C 1
ATOM 1375 O O . ALA A 1 170 ? -3.980 4.994 -9.433 1.00 98.19 170 ALA A O 1
ATOM 1376 N N . ILE A 1 171 ? -3.544 5.573 -7.298 1.00 97.06 171 ILE A N 1
ATOM 1377 C CA . ILE A 1 171 ? -2.501 6.566 -7.609 1.00 97.06 171 ILE A CA 1
ATOM 1378 C C . ILE A 1 171 ? -1.345 5.919 -8.380 1.00 97.06 171 ILE A C 1
ATOM 1380 O O . ILE A 1 171 ? -0.880 6.467 -9.372 1.00 97.06 171 ILE A O 1
ATOM 1384 N N . LYS A 1 172 ? -0.883 4.731 -7.967 1.00 97.06 172 LYS A N 1
ATOM 1385 C CA . LYS A 1 172 ? 0.214 4.045 -8.670 1.00 97.06 172 LYS A CA 1
ATOM 1386 C C . LYS A 1 172 ? -0.179 3.596 -10.072 1.00 97.06 172 LYS A C 1
ATOM 1388 O O . LYS A 1 172 ? 0.633 3.710 -10.981 1.00 97.06 172 LYS A O 1
ATOM 1393 N N . LYS A 1 173 ? -1.419 3.142 -10.269 1.00 97.50 173 LYS A N 1
ATOM 1394 C CA . LYS A 1 173 ? -1.944 2.829 -11.609 1.00 97.50 173 LYS A CA 1
ATOM 1395 C C . LYS A 1 173 ? -1.976 4.064 -12.506 1.00 97.50 173 LYS A C 1
ATOM 1397 O O . LYS A 1 173 ? -1.552 3.961 -13.649 1.00 97.50 173 LYS A O 1
ATOM 1402 N N . GLU A 1 174 ? -2.408 5.206 -11.975 1.00 97.62 174 GLU A N 1
ATOM 1403 C CA . GLU A 1 174 ? -2.397 6.487 -12.691 1.00 97.62 174 GLU A CA 1
ATOM 1404 C C . GLU A 1 174 ? -0.972 6.894 -13.090 1.00 97.62 174 GLU A C 1
ATOM 1406 O O . GLU A 1 174 ? -0.724 7.122 -14.268 1.00 97.62 174 GLU A O 1
ATOM 1411 N N . HIS A 1 175 ? -0.006 6.863 -12.166 1.00 96.69 175 HIS A N 1
ATOM 1412 C CA . HIS A 1 175 ? 1.385 7.190 -12.500 1.00 96.69 175 HIS A CA 1
ATOM 1413 C C . HIS A 1 175 ? 1.983 6.235 -13.548 1.00 96.69 175 HIS A C 1
ATOM 1415 O O . HIS A 1 175 ? 2.676 6.675 -14.455 1.00 96.69 175 HIS A O 1
ATOM 1421 N N . ILE A 1 176 ? 1.705 4.926 -13.472 1.00 95.75 176 ILE A N 1
ATOM 1422 C CA . ILE A 1 176 ? 2.158 3.977 -14.505 1.00 95.75 176 ILE A CA 1
ATOM 1423 C C . ILE A 1 176 ? 1.569 4.353 -15.869 1.00 95.75 176 ILE A C 1
ATOM 1425 O O . ILE A 1 176 ? 2.285 4.311 -16.868 1.00 95.75 176 ILE A O 1
ATOM 1429 N N . GLU A 1 177 ? 0.281 4.700 -15.930 1.00 96.25 177 GLU A N 1
ATOM 1430 C CA . GLU A 1 177 ? -0.360 5.150 -17.170 1.00 96.25 177 GLU A CA 1
ATOM 1431 C C . GLU A 1 177 ? 0.304 6.419 -17.723 1.00 96.25 177 GLU A C 1
ATOM 1433 O O . GLU A 1 177 ? 0.607 6.455 -18.916 1.00 96.25 177 GLU A O 1
ATOM 1438 N N . GLU A 1 178 ? 0.615 7.397 -16.869 1.00 95.88 178 GLU A N 1
ATOM 1439 C CA . GLU A 1 178 ? 1.340 8.617 -17.249 1.00 95.88 178 GLU A CA 1
ATOM 1440 C C . GLU A 1 178 ? 2.717 8.296 -17.852 1.00 95.88 178 GLU A C 1
ATOM 1442 O O . GLU A 1 178 ? 3.010 8.725 -18.971 1.00 95.88 178 GLU A O 1
ATOM 1447 N N . GLU A 1 179 ? 3.520 7.453 -17.195 1.00 95.19 179 GLU A N 1
ATOM 1448 C CA . GLU A 1 179 ? 4.828 7.025 -17.715 1.00 95.19 179 GLU A CA 1
ATOM 1449 C C . GLU A 1 179 ? 4.702 6.282 -19.060 1.00 95.19 179 GLU A C 1
ATOM 1451 O O . GLU A 1 179 ? 5.504 6.460 -19.986 1.00 95.19 179 GLU A O 1
ATOM 1456 N N . MET A 1 180 ? 3.669 5.443 -19.220 1.00 93.38 180 MET A N 1
ATOM 1457 C CA . MET A 1 180 ? 3.426 4.744 -20.487 1.00 93.38 180 MET A CA 1
ATOM 1458 C C . MET A 1 180 ? 3.066 5.730 -21.605 1.00 93.38 180 MET A C 1
ATOM 1460 O O . MET A 1 180 ? 3.507 5.550 -22.749 1.00 93.38 180 MET A O 1
ATOM 1464 N N . ASP A 1 181 ? 2.281 6.757 -21.292 1.00 94.12 181 ASP A N 1
ATOM 1465 C CA . ASP A 1 181 ? 1.893 7.801 -22.234 1.00 94.12 181 ASP A CA 1
ATOM 1466 C C . ASP A 1 181 ? 3.091 8.664 -22.643 1.00 94.12 181 ASP A C 1
ATOM 1468 O O . ASP A 1 181 ? 3.240 8.966 -23.831 1.00 94.12 181 ASP A O 1
ATOM 1472 N N . GLU A 1 182 ? 4.010 8.982 -21.729 1.00 92.25 182 GLU A N 1
ATOM 1473 C CA . GLU A 1 182 ? 5.253 9.690 -22.061 1.00 92.25 182 GLU A CA 1
ATOM 1474 C C . GLU A 1 182 ? 6.118 8.901 -23.053 1.00 92.25 182 GLU A C 1
ATOM 1476 O O . GLU A 1 182 ? 6.556 9.433 -24.085 1.00 92.25 182 GLU A O 1
ATOM 1481 N N . ILE A 1 183 ? 6.298 7.598 -22.810 1.00 89.88 183 ILE A N 1
ATOM 1482 C CA . ILE A 1 183 ? 7.007 6.702 -23.735 1.00 89.88 183 ILE A CA 1
ATOM 1483 C C . ILE A 1 183 ? 6.311 6.678 -25.104 1.00 89.88 183 ILE A C 1
ATOM 1485 O O . ILE A 1 183 ? 6.973 6.675 -26.153 1.00 89.88 183 ILE A O 1
ATOM 1489 N N . TYR A 1 184 ? 4.978 6.663 -25.114 1.00 91.00 184 TYR A N 1
ATOM 1490 C CA . TYR A 1 184 ? 4.195 6.669 -26.344 1.00 91.00 184 TYR A CA 1
ATOM 1491 C C . TYR A 1 184 ? 4.330 7.986 -27.121 1.00 91.00 184 TYR A C 1
ATOM 1493 O O . TYR A 1 184 ? 4.537 7.960 -28.339 1.00 91.00 184 TYR A O 1
ATOM 1501 N N . ILE A 1 185 ? 4.291 9.132 -26.438 1.00 90.62 185 ILE A N 1
ATOM 1502 C CA . ILE A 1 185 ? 4.496 10.470 -27.018 1.00 90.62 185 ILE A CA 1
ATOM 1503 C C . ILE A 1 185 ? 5.901 10.600 -27.617 1.00 90.62 185 ILE A C 1
ATOM 1505 O O . ILE A 1 185 ? 6.064 11.203 -28.681 1.00 90.62 185 ILE A O 1
ATOM 1509 N N . ALA A 1 186 ? 6.905 9.958 -27.015 1.00 87.50 186 ALA A N 1
ATOM 1510 C CA . ALA A 1 186 ? 8.253 9.846 -27.576 1.00 87.50 186 ALA A CA 1
ATOM 1511 C C . ALA A 1 186 ? 8.327 8.977 -28.856 1.00 87.50 186 ALA A C 1
ATOM 1513 O O . ALA A 1 186 ? 9.398 8.821 -29.450 1.00 87.50 186 ALA A O 1
ATOM 1514 N N . GLY A 1 187 ? 7.202 8.414 -29.310 1.00 90.56 187 GLY A N 1
ATOM 1515 C CA . GLY A 1 187 ? 7.088 7.598 -30.519 1.00 90.56 187 GLY A CA 1
ATOM 1516 C C . GLY A 1 187 ? 7.514 6.143 -30.323 1.00 90.56 187 GLY A C 1
ATOM 1517 O O . GLY A 1 187 ? 7.720 5.420 -31.304 1.00 90.56 187 GLY A O 1
ATOM 1518 N N . LEU A 1 188 ? 7.670 5.701 -29.075 1.00 91.19 188 LEU A N 1
ATOM 1519 C CA . LEU A 1 188 ? 8.057 4.341 -28.723 1.00 91.19 188 LEU A CA 1
ATOM 1520 C C . LEU A 1 188 ? 6.837 3.542 -28.260 1.00 91.19 188 LEU A C 1
ATOM 1522 O O . LEU A 1 188 ? 5.842 4.076 -27.792 1.00 91.19 188 LEU A O 1
ATOM 1526 N N . LYS A 1 189 ? 6.896 2.215 -28.395 1.00 92.75 189 LYS A N 1
ATOM 1527 C CA . LYS A 1 189 ? 5.867 1.344 -27.810 1.00 92.75 189 LYS A CA 1
ATOM 1528 C C . LYS A 1 189 ? 6.255 1.027 -26.366 1.00 92.75 189 LYS A C 1
ATOM 1530 O O . LYS A 1 189 ? 7.318 0.426 -26.198 1.00 92.75 189 LYS A O 1
ATOM 1535 N N . PRO A 1 190 ? 5.414 1.288 -25.354 1.00 92.44 190 PRO A N 1
ATOM 1536 C CA . PRO A 1 190 ? 5.786 1.016 -23.965 1.00 92.44 190 PRO A CA 1
ATOM 1537 C C . PRO A 1 190 ? 6.131 -0.455 -23.710 1.00 92.44 190 PRO A C 1
ATOM 1539 O O . PRO A 1 190 ? 7.155 -0.772 -23.114 1.00 92.44 190 PRO A O 1
ATOM 1542 N N . SER A 1 191 ? 5.394 -1.384 -24.330 1.00 91.81 191 SER A N 1
ATOM 1543 C CA . SER A 1 191 ? 5.704 -2.821 -24.281 1.00 91.81 191 SER A CA 1
ATOM 1544 C C . SER A 1 191 ? 7.086 -3.179 -24.851 1.00 91.81 191 SER A C 1
ATOM 1546 O O . SER A 1 191 ? 7.688 -4.179 -24.458 1.00 91.81 191 SER A O 1
ATOM 1548 N N . PHE A 1 192 ? 7.584 -2.407 -25.823 1.00 91.81 192 PHE A N 1
ATOM 1549 C CA . PHE A 1 192 ? 8.929 -2.585 -26.368 1.00 91.81 192 PHE A CA 1
ATOM 1550 C C . PHE A 1 192 ? 9.978 -2.097 -25.370 1.00 91.81 192 PHE A C 1
ATOM 1552 O O . PHE A 1 192 ? 10.932 -2.828 -25.117 1.00 91.81 192 PHE A O 1
ATOM 1559 N N . VAL A 1 193 ? 9.774 -0.916 -24.784 1.00 90.31 193 VAL A N 1
ATOM 1560 C CA . VAL A 1 193 ? 10.687 -0.324 -23.797 1.00 90.31 193 VAL A CA 1
ATOM 1561 C C . VAL A 1 193 ? 10.755 -1.186 -22.535 1.00 90.31 193 VAL A C 1
ATOM 1563 O O . VAL A 1 193 ? 11.850 -1.594 -22.159 1.00 90.31 193 VAL A O 1
ATOM 1566 N N . LYS A 1 194 ? 9.610 -1.628 -21.997 1.00 93.31 194 LYS A N 1
ATOM 1567 C CA . LYS A 1 194 ? 9.522 -2.606 -20.896 1.00 93.31 194 LYS A CA 1
ATOM 1568 C C . LYS A 1 194 ? 10.346 -3.863 -21.157 1.00 93.31 194 LYS A C 1
ATOM 1570 O O . LYS A 1 194 ? 11.048 -4.367 -20.286 1.00 93.31 194 LYS A O 1
ATOM 1575 N N . ARG A 1 195 ? 10.273 -4.404 -22.378 1.00 92.12 195 ARG A N 1
ATOM 1576 C CA . ARG A 1 195 ? 11.043 -5.599 -22.750 1.00 92.12 195 ARG A CA 1
ATOM 1577 C C . ARG A 1 195 ? 12.546 -5.324 -22.753 1.00 92.12 195 ARG A C 1
ATOM 1579 O O . ARG A 1 195 ? 13.301 -6.191 -22.324 1.00 92.12 195 ARG A O 1
ATOM 1586 N N . ILE A 1 196 ? 12.973 -4.165 -23.255 1.00 90.38 196 ILE A N 1
ATOM 1587 C CA . ILE A 1 196 ? 14.385 -3.764 -23.235 1.00 90.38 196 ILE A CA 1
ATOM 1588 C C . ILE A 1 196 ? 14.858 -3.561 -21.795 1.00 90.38 196 ILE A C 1
ATOM 1590 O O . ILE A 1 196 ? 15.898 -4.107 -21.445 1.00 90.38 196 ILE A O 1
ATOM 1594 N N . TYR A 1 197 ? 14.063 -2.898 -20.950 1.00 92.25 197 TYR A N 1
ATOM 1595 C CA . TYR A 1 197 ? 14.320 -2.763 -19.515 1.00 92.25 197 TYR A CA 1
ATOM 1596 C C . TYR A 1 197 ? 14.550 -4.128 -18.855 1.00 92.25 197 TYR A C 1
ATOM 1598 O O . TYR A 1 197 ? 15.623 -4.387 -18.312 1.00 92.25 197 TYR A O 1
ATOM 1606 N N . LYS A 1 198 ? 13.601 -5.062 -19.009 1.00 91.38 198 LYS A N 1
ATOM 1607 C CA . LYS A 1 198 ? 13.733 -6.422 -18.466 1.00 91.38 198 LYS A CA 1
ATOM 1608 C C . LYS A 1 198 ? 15.000 -7.130 -18.952 1.00 91.38 198 LYS A C 1
ATOM 1610 O O . LYS A 1 198 ? 15.720 -7.722 -18.155 1.00 91.38 198 LYS A O 1
ATOM 1615 N N . GLN A 1 199 ? 15.306 -7.043 -20.248 1.00 89.69 199 GLN A N 1
ATOM 1616 C CA . GLN A 1 199 ? 16.516 -7.643 -20.822 1.00 89.69 199 GLN A CA 1
ATOM 1617 C C . GLN A 1 199 ? 17.804 -7.016 -20.280 1.00 89.69 199 GLN A C 1
ATOM 1619 O O . GLN A 1 199 ? 18.760 -7.744 -20.022 1.00 89.69 199 GLN A O 1
ATOM 1624 N N . TYR A 1 200 ? 17.823 -5.695 -20.107 1.00 88.75 200 TYR A N 1
ATOM 1625 C CA . TYR A 1 200 ? 18.970 -4.945 -19.606 1.00 88.75 200 TYR A CA 1
ATOM 1626 C C . TYR A 1 200 ? 19.265 -5.269 -18.133 1.00 88.75 200 TYR A C 1
ATOM 1628 O O . TYR A 1 200 ? 20.419 -5.500 -17.780 1.00 88.75 200 TYR A O 1
ATOM 1636 N N . HIS A 1 201 ? 18.226 -5.388 -17.299 1.00 87.88 201 HIS A N 1
ATOM 1637 C CA . HIS A 1 201 ? 18.346 -5.735 -15.876 1.00 87.88 201 HIS A CA 1
ATOM 1638 C C . HIS A 1 201 ? 18.356 -7.250 -15.595 1.00 87.88 201 HIS A C 1
ATOM 1640 O O . HIS A 1 201 ? 18.499 -7.668 -14.449 1.00 87.88 201 HIS A O 1
ATOM 1646 N N . GLY A 1 202 ? 18.220 -8.099 -16.621 1.00 86.12 202 GLY A N 1
ATOM 1647 C CA . GLY A 1 202 ? 18.211 -9.559 -16.465 1.00 86.12 202 GLY A CA 1
ATOM 1648 C C . GLY A 1 202 ? 16.940 -10.129 -15.818 1.00 86.12 202 GLY A C 1
ATOM 1649 O O . GLY A 1 202 ? 16.948 -11.270 -15.354 1.00 86.12 202 GLY A O 1
ATOM 1650 N N . ILE A 1 203 ? 15.853 -9.358 -15.807 1.00 86.19 203 ILE A N 1
ATOM 1651 C CA . ILE A 1 203 ? 14.541 -9.743 -15.278 1.00 86.19 203 ILE A CA 1
ATOM 1652 C C . ILE A 1 203 ? 13.838 -10.626 -16.320 1.00 86.19 203 ILE A C 1
ATOM 1654 O O . ILE A 1 203 ? 13.772 -10.273 -17.501 1.00 86.19 203 ILE A O 1
ATOM 1658 N N . LYS A 1 204 ? 13.340 -11.794 -15.901 1.00 70.94 204 LYS A N 1
ATOM 1659 C CA . LYS A 1 204 ? 12.653 -12.748 -16.790 1.00 70.94 204 LYS A CA 1
ATOM 1660 C C . LYS A 1 204 ? 11.174 -12.418 -17.003 1.00 70.94 204 LYS A C 1
ATOM 1662 O O . LYS A 1 204 ? 10.537 -11.793 -16.126 1.00 70.94 204 LYS A O 1
#

Radius of gyration: 32.25 Å; Cα contacts (8 Å, |Δi|>4): 144; chains: 1; bounding box: 103×33×64 Å

Solvent-accessible surface area (backbone atoms only — not comparable to full-atom values): 11382 Å² total; per-residue (Å²): 117,70,66,60,54,53,52,53,49,52,51,52,54,52,51,54,50,39,64,75,66,66,66,69,89,69,80,84,69,79,83,76,47,78,66,51,54,51,50,51,52,50,50,50,54,47,50,54,51,40,50,58,42,21,57,70,35,46,68,39,49,54,36,51,53,52,35,53,51,43,54,51,51,43,50,48,54,72,75,43,57,75,55,48,32,38,60,50,45,52,67,79,58,71,48,97,88,62,55,54,50,62,52,52,38,51,53,50,44,55,51,45,46,43,33,35,75,71,68,62,79,47,59,68,67,59,47,52,50,48,72,75,39,56,55,54,50,33,49,62,53,49,47,69,75,42,76,82,57,90,74,51,64,63,58,54,55,49,49,53,54,48,53,50,40,53,49,51,42,51,52,33,52,50,50,35,50,51,44,41,47,53,36,37,74,74,72,42,55,45,74,56,35,50,50,39,26,28,62,72,74,69,53,130

Secondary structure (DSSP, 8-state):
-HHHHHHHHHHHHHHHHHHHTT-----------HHHHHHHHHHHHHHHHHHHHHHTTHHHHHHHHHHHHHHHHHHHHHHS-GGGHHHHHHHHS--TT--HHHHHHHHHHHHHHHIIIII--S-HHHHHHHHHS-GGGHHHHHHHH-TT-SS-HHHHHHHHHHHHHHHHHHHHHHHHHHHHHHHHHTT--HHHHHHHHHHHHT--

pLDDT: mean 85.14, std 15.52, range [37.5, 98.19]